Protein AF-A0ABD2QP48-F1 (afdb_monomer)

Radius of gyration: 45.69 Å; Cα contacts (8 Å, |Δi|>4): 332; chains: 1; bounding box: 92×118×140 Å

Secondary structure (DSSP, 8-state):
------------SSS-S-----------------S--EEEETTTSEEEEEEE-SSEEEEEEEEE----TTEEEEEEEE---TTB-GGG-EEEEE-------------------------SEEEEEEEEEEE--HHHHHHHHHHHHHHHHHHHHHHHHHHHHHHHHHHHHHHHHHHHHHHHHHHHHTT-S-----PPPP---------------------------------------TTHHHHGGGSHHHHHHHHHHHHHHHHHHHHHHHHHHHHHHHHHHHHHHHHHHHHHHHHHHHHHHTT-EEEEEEEEEESSS--PEEEEEEEEES--------EEE-TTS-EEE-

Solvent-accessible surface area (backbone atoms only — not comparable to full-atom values): 22150 Å² total; per-residue (Å²): 139,82,90,84,90,84,90,80,90,88,86,81,86,90,74,92,79,76,98,74,79,79,74,78,78,69,76,77,74,75,68,81,68,88,62,72,85,42,68,45,44,54,82,76,34,47,76,75,48,73,52,78,55,91,52,33,30,42,40,30,30,37,43,79,46,80,64,53,57,76,36,70,40,67,33,37,38,31,67,52,64,74,46,48,45,85,86,45,64,43,78,49,72,46,56,75,80,75,76,73,72,82,76,74,96,74,87,82,83,82,86,83,74,86,76,75,81,70,68,49,48,46,78,79,48,78,48,78,44,80,47,65,67,64,81,58,48,57,62,48,51,50,52,51,49,52,49,53,50,48,44,56,49,45,53,52,50,42,53,52,35,54,51,50,47,53,50,45,49,52,54,49,54,53,50,52,54,51,54,50,49,59,58,49,72,76,71,60,88,86,81,84,92,80,84,91,83,84,84,89,88,86,87,81,88,82,83,90,86,87,84,85,89,83,87,83,88,82,89,77,90,80,87,88,85,84,88,88,88,84,83,85,83,94,71,91,66,83,68,60,67,65,60,53,60,70,33,70,69,44,46,49,52,50,54,52,46,52,52,51,48,52,54,50,51,50,52,45,51,51,52,44,50,51,44,46,55,52,38,55,50,42,53,49,52,43,51,53,49,50,50,52,50,52,52,54,55,56,55,51,53,73,60,48,48,30,34,41,39,35,34,36,34,26,68,43,91,58,64,35,35,40,36,43,33,34,35,30,41,84,48,82,84,78,88,81,70,48,75,46,78,45,97,87,74,48,75,46,80,84

pLDDT: mean 71.18, std 25.21, range [24.66, 97.44]

Organism: NCBI:txid1844966

Structure (mmCIF, N/CA/C/O backbone):
data_AF-A0ABD2QP48-F1
#
_entry.id   AF-A0ABD2QP48-F1
#
loop_
_atom_site.group_PDB
_atom_site.id
_atom_site.type_symbol
_atom_site.label_atom_id
_atom_site.label_alt_id
_atom_site.label_comp_id
_atom_site.label_asym_id
_atom_site.label_entity_id
_atom_site.label_seq_id
_atom_site.pdbx_PDB_ins_code
_atom_site.Cartn_x
_atom_site.Cartn_y
_atom_site.Cartn_z
_atom_site.occupancy
_atom_site.B_iso_or_equiv
_atom_site.auth_seq_id
_atom_site.auth_comp_id
_atom_site.auth_asym_id
_atom_site.auth_atom_id
_atom_site.pdbx_PDB_model_num
ATOM 1 N N . MET A 1 1 ? 25.852 69.256 4.347 1.00 41.19 1 MET A N 1
ATOM 2 C CA . MET A 1 1 ? 24.527 69.723 3.892 1.00 41.19 1 MET A CA 1
ATOM 3 C C . MET A 1 1 ? 23.465 68.753 4.393 1.00 41.19 1 MET A C 1
ATOM 5 O O . MET A 1 1 ? 23.673 67.559 4.219 1.00 41.19 1 MET A O 1
ATOM 9 N N . PRO A 1 2 ? 22.419 69.231 5.087 1.00 42.75 2 PRO A N 1
ATOM 10 C CA . PRO A 1 2 ? 21.365 68.401 5.676 1.00 42.75 2 PRO A CA 1
ATOM 11 C C . PRO A 1 2 ? 20.111 68.291 4.779 1.00 42.75 2 PRO A C 1
ATOM 13 O O . PRO A 1 2 ? 20.027 68.976 3.760 1.00 42.75 2 PRO A O 1
ATOM 16 N N . THR A 1 3 ? 19.119 67.512 5.261 1.00 34.91 3 THR A N 1
ATOM 17 C CA . THR A 1 3 ? 17.679 67.419 4.866 1.00 34.91 3 THR A CA 1
ATOM 18 C C . THR A 1 3 ? 17.365 66.706 3.527 1.00 34.91 3 THR A C 1
ATOM 20 O O . THR A 1 3 ? 18.091 66.904 2.570 1.00 34.91 3 THR A O 1
ATOM 23 N N . VAL A 1 4 ? 16.351 65.837 3.323 1.00 38.94 4 VAL A N 1
ATOM 24 C CA . VAL A 1 4 ? 15.063 65.487 3.977 1.00 38.94 4 VAL A CA 1
ATOM 25 C C . VAL A 1 4 ? 14.640 64.037 3.594 1.00 38.94 4 VAL A C 1
ATOM 27 O O . VAL A 1 4 ? 15.121 63.472 2.620 1.00 38.94 4 VAL A O 1
ATOM 30 N N . LYS A 1 5 ? 13.727 63.478 4.404 1.00 40.34 5 LYS A N 1
ATOM 31 C CA . LYS A 1 5 ? 13.034 62.170 4.405 1.00 40.34 5 LYS A CA 1
ATOM 32 C C . LYS A 1 5 ? 12.055 61.900 3.235 1.00 40.34 5 LYS A C 1
ATOM 34 O O . LYS A 1 5 ? 11.413 62.822 2.752 1.00 40.34 5 LYS A O 1
ATOM 39 N N . SER A 1 6 ? 11.811 60.612 2.958 1.00 37.34 6 SER A N 1
ATOM 40 C CA . SER A 1 6 ? 10.553 59.980 2.472 1.00 37.34 6 SER A CA 1
ATOM 41 C C . SER A 1 6 ? 10.774 58.455 2.615 1.00 37.34 6 SER A C 1
ATOM 43 O O . SER A 1 6 ? 11.817 57.990 2.173 1.00 37.34 6 SER A O 1
ATOM 45 N N . THR A 1 7 ? 10.073 57.599 3.378 1.00 36.72 7 THR A N 1
ATOM 46 C CA . THR A 1 7 ? 8.648 57.283 3.650 1.00 36.72 7 THR A CA 1
ATOM 47 C C . THR A 1 7 ? 7.819 56.892 2.425 1.00 36.72 7 THR A C 1
ATOM 49 O O . THR A 1 7 ? 7.265 57.761 1.760 1.00 36.72 7 THR A O 1
ATOM 52 N N . GLY A 1 8 ? 7.701 55.575 2.217 1.00 32.00 8 GLY A N 1
ATOM 53 C CA . GLY A 1 8 ? 6.620 54.848 1.535 1.00 32.00 8 GLY A CA 1
ATOM 54 C C . GLY A 1 8 ? 6.667 53.406 2.067 1.00 32.00 8 GLY A C 1
ATOM 55 O O . GLY A 1 8 ? 7.705 52.762 1.980 1.00 32.00 8 GLY A O 1
ATOM 56 N N . GLU A 1 9 ? 5.781 53.012 2.982 1.00 34.38 9 GLU A N 1
ATOM 57 C CA . GLU A 1 9 ? 4.465 52.406 2.716 1.00 34.38 9 GLU A CA 1
ATOM 58 C C . GLU A 1 9 ? 4.533 51.114 1.885 1.00 34.38 9 GLU A C 1
ATOM 60 O O . GLU A 1 9 ? 4.302 51.109 0.685 1.00 34.38 9 GLU A O 1
ATOM 65 N N . GLU A 1 10 ? 4.759 49.989 2.570 1.00 36.53 10 GLU A N 1
ATOM 66 C CA . GLU A 1 10 ? 4.214 48.686 2.173 1.00 36.53 10 GLU A CA 1
ATOM 67 C C . GLU A 1 10 ? 3.547 48.054 3.407 1.00 36.53 10 GLU A C 1
ATOM 69 O O . GLU A 1 10 ? 4.135 47.330 4.212 1.00 36.53 10 GLU A O 1
ATOM 74 N N . HIS A 1 11 ? 2.283 48.423 3.606 1.00 36.88 11 HIS A N 1
ATOM 75 C CA . HIS A 1 11 ? 1.322 47.744 4.468 1.00 36.88 11 HIS A CA 1
ATOM 76 C C . HIS A 1 11 ? 0.135 47.352 3.597 1.00 36.88 11 HIS A C 1
ATOM 78 O O . HIS A 1 11 ? -0.874 48.043 3.562 1.00 36.88 11 HIS A O 1
ATOM 84 N N . SER A 1 12 ? 0.246 46.243 2.874 1.00 43.00 12 SER A N 1
ATOM 85 C CA . SER A 1 12 ? -0.933 45.542 2.373 1.00 43.00 12 SER A CA 1
ATOM 86 C C . SER A 1 12 ? -0.545 44.140 1.920 1.00 43.00 12 SER A C 1
ATOM 88 O O . SER A 1 12 ? 0.496 43.963 1.299 1.00 43.00 12 SER A O 1
ATOM 90 N N . SER A 1 13 ? -1.408 43.160 2.199 1.00 37.47 13 SER A N 1
ATOM 91 C CA . SER A 1 13 ? -1.395 41.781 1.660 1.00 37.47 13 SER A CA 1
ATOM 92 C C . SER A 1 13 ? -0.882 40.626 2.540 1.00 37.47 13 SER A C 1
ATOM 94 O O . SER A 1 13 ? -0.676 39.533 2.026 1.00 37.47 13 SER A O 1
ATOM 96 N N . LYS A 1 14 ? -0.768 40.775 3.871 1.00 38.28 14 LYS A N 1
ATOM 97 C CA . LYS A 1 14 ? -0.576 39.615 4.790 1.00 38.28 14 LYS A CA 1
ATOM 98 C C . LYS A 1 14 ? -1.631 39.453 5.892 1.00 38.28 14 LYS A C 1
ATOM 100 O O . LYS A 1 14 ? -1.401 38.796 6.901 1.00 38.28 14 LYS A O 1
ATOM 105 N N . LYS A 1 15 ? -2.820 40.014 5.694 1.00 40.84 15 LYS A N 1
ATOM 106 C CA . LYS A 1 15 ? -4.019 39.690 6.481 1.00 40.84 15 LYS A CA 1
ATOM 107 C C . LYS A 1 15 ? -5.113 39.351 5.481 1.00 40.84 15 LYS A C 1
ATOM 109 O O . LYS A 1 15 ? -5.191 40.025 4.466 1.00 40.84 15 LYS A O 1
ATOM 114 N N . ILE A 1 16 ? -5.941 38.355 5.792 1.00 40.56 16 ILE A N 1
ATOM 115 C CA . ILE A 1 16 ? -6.919 37.690 4.907 1.00 40.56 16 ILE A CA 1
ATOM 116 C C . ILE A 1 16 ? -6.336 36.440 4.224 1.00 40.56 16 ILE A C 1
ATOM 118 O O . ILE A 1 16 ? -6.238 36.359 3.013 1.00 40.56 16 ILE A O 1
ATOM 122 N N . PHE A 1 17 ? -5.954 35.448 5.031 1.00 34.78 17 PHE A N 1
ATOM 123 C CA . PHE A 1 17 ? -6.366 34.055 4.825 1.00 34.78 17 PHE A CA 1
ATOM 124 C C . PHE A 1 17 ? -6.349 33.349 6.190 1.00 34.78 17 PHE A C 1
ATOM 126 O O . PHE A 1 17 ? -5.294 33.040 6.731 1.00 34.78 17 PHE A O 1
ATOM 133 N N . ALA A 1 18 ? -7.561 33.184 6.732 1.00 37.06 18 ALA A N 1
ATOM 134 C CA . ALA A 1 18 ? -8.018 32.090 7.594 1.00 37.06 18 ALA A CA 1
ATOM 135 C C . ALA A 1 18 ? -7.179 31.796 8.859 1.00 37.06 18 ALA A C 1
ATOM 137 O O . ALA A 1 18 ? -6.215 31.049 8.819 1.00 37.06 18 ALA A O 1
ATOM 138 N N . SER A 1 19 ? -7.487 32.278 10.068 1.00 35.03 19 SER A N 1
ATOM 139 C CA . SER A 1 19 ? -8.793 32.367 10.753 1.00 35.03 19 SER A CA 1
ATOM 140 C C . SER A 1 19 ? -9.629 31.072 10.783 1.00 35.03 19 SER A C 1
ATOM 142 O O . SER A 1 19 ? -10.849 31.135 10.915 1.00 35.03 19 SER A O 1
ATOM 144 N N . LEU A 1 20 ? -8.984 29.903 10.699 1.00 34.56 20 LEU A N 1
ATOM 145 C CA . LEU A 1 20 ? -9.622 28.582 10.861 1.00 34.56 20 LEU A CA 1
ATOM 146 C C . LEU A 1 20 ? -8.811 27.637 11.765 1.00 34.56 20 LEU A C 1
ATOM 148 O O . LEU A 1 20 ? -8.835 26.425 11.612 1.00 34.56 20 LEU A O 1
ATOM 152 N N . ALA A 1 21 ? -8.118 28.207 12.751 1.00 33.78 21 ALA A N 1
ATOM 153 C CA . ALA A 1 21 ? -7.565 27.477 13.889 1.00 33.78 21 ALA A CA 1
ATOM 154 C C . ALA A 1 21 ? -8.276 27.924 15.175 1.00 33.78 21 ALA A C 1
ATOM 156 O O . ALA A 1 21 ? -7.652 28.329 16.150 1.00 33.78 21 ALA A O 1
ATOM 157 N N . LYS A 1 22 ? -9.615 27.887 15.171 1.00 34.00 22 LYS A N 1
ATOM 158 C CA . LYS A 1 22 ? -10.348 27.696 16.424 1.00 34.00 22 LYS A CA 1
ATOM 159 C C . LYS A 1 22 ? -10.278 26.206 16.713 1.00 34.00 22 LYS A C 1
ATOM 161 O O . LYS A 1 22 ? -11.143 25.435 16.322 1.00 34.00 22 LYS A O 1
ATOM 166 N N . GLN A 1 23 ? -9.164 25.824 17.320 1.00 33.78 23 GLN A N 1
ATOM 167 C CA . GLN A 1 23 ? -9.082 24.633 18.136 1.00 33.78 23 GLN A CA 1
ATOM 168 C C . GLN A 1 23 ? -10.163 24.823 19.201 1.00 33.78 23 GLN A C 1
ATOM 170 O O . GLN A 1 23 ? -9.998 25.632 20.115 1.00 33.78 23 GLN A O 1
ATOM 175 N N . GLU A 1 24 ? -11.322 24.197 19.000 1.00 28.30 24 GLU A N 1
ATOM 176 C CA . GLU A 1 24 ? -12.298 24.043 20.066 1.00 28.30 24 GLU A CA 1
ATOM 177 C C . GLU A 1 24 ? -11.584 23.269 21.170 1.00 28.30 24 GLU A C 1
ATOM 179 O O . GLU A 1 24 ? -11.389 22.056 21.110 1.00 28.30 24 GLU A O 1
ATOM 184 N N . LEU A 1 25 ? -11.093 24.036 22.142 1.00 33.16 25 LEU A N 1
ATOM 185 C CA . LEU A 1 25 ? -10.859 23.609 23.503 1.00 33.16 25 LEU A CA 1
ATOM 186 C C . LEU A 1 25 ? -12.194 23.063 24.006 1.00 33.16 25 LEU A C 1
ATOM 188 O O . LEU A 1 25 ? -12.967 23.770 24.645 1.00 33.16 25 LEU A O 1
ATOM 192 N N . PHE A 1 26 ? -12.480 21.804 23.682 1.00 32.91 26 PHE A N 1
ATOM 193 C CA . PHE A 1 26 ? -13.337 21.016 24.538 1.00 32.91 26 PHE A CA 1
ATOM 194 C C . PHE A 1 26 ? -12.622 20.966 25.877 1.00 32.91 26 PHE A C 1
ATOM 196 O O . PHE A 1 26 ? -11.532 20.396 25.997 1.00 32.91 26 PHE A O 1
ATOM 203 N N . GLU A 1 27 ? -13.221 21.659 26.845 1.00 31.77 27 GLU A N 1
ATOM 204 C CA . GLU A 1 27 ? -12.994 21.450 28.261 1.00 31.77 27 GLU A CA 1
ATOM 205 C C . GLU A 1 27 ? -12.743 19.967 28.470 1.00 31.77 27 GLU A C 1
ATOM 207 O O . GLU A 1 27 ? -13.608 19.114 28.262 1.00 31.77 27 GLU A O 1
ATOM 212 N N . SER A 1 28 ? -11.503 19.663 28.829 1.00 34.75 28 SER A N 1
ATOM 213 C CA . SER A 1 28 ? -11.170 18.382 29.399 1.00 34.75 28 SER A CA 1
ATOM 214 C C . SER A 1 28 ? -11.930 18.354 30.715 1.00 34.75 28 SER A C 1
ATOM 216 O O . SER A 1 28 ? -11.416 18.823 31.728 1.00 34.75 28 SER A O 1
ATOM 218 N N . GLN A 1 29 ? -13.180 17.881 30.698 1.00 34.34 29 GLN A N 1
ATOM 219 C CA . GLN A 1 29 ? -13.799 17.355 31.899 1.00 34.34 29 GLN A CA 1
ATOM 220 C C . GLN A 1 29 ? -12.846 16.260 32.349 1.00 34.34 29 GLN A C 1
ATOM 222 O O . GLN A 1 29 ? -12.832 15.148 31.820 1.00 34.34 29 GLN A O 1
ATOM 227 N N . THR A 1 30 ? -11.973 16.620 33.283 1.00 34.41 30 THR A N 1
ATOM 228 C CA . THR A 1 30 ? -11.236 15.692 34.114 1.00 34.41 30 THR A CA 1
ATOM 229 C C . THR A 1 30 ? -12.296 14.997 34.950 1.00 34.41 30 THR A C 1
ATOM 231 O O . THR A 1 30 ? -12.555 15.370 36.091 1.00 34.41 30 THR A O 1
ATOM 234 N N . LEU A 1 31 ? -12.992 14.044 34.326 1.00 43.16 31 LEU A N 1
ATOM 235 C CA . LEU A 1 31 ? -13.714 13.013 35.037 1.00 43.16 31 LEU A CA 1
ATOM 236 C C . LEU A 1 31 ? -12.688 12.438 36.005 1.00 43.16 31 LEU A C 1
ATOM 238 O O . LEU A 1 31 ? -11.603 12.016 35.603 1.00 43.16 31 LEU A O 1
ATOM 242 N N . ASP A 1 32 ? -12.995 12.547 37.286 1.00 38.66 32 ASP A N 1
ATOM 243 C CA . ASP A 1 32 ? -12.177 12.037 38.368 1.00 38.66 32 ASP A CA 1
ATOM 244 C C . ASP A 1 32 ? -12.228 10.501 38.291 1.00 38.66 32 ASP A C 1
ATOM 246 O O . ASP A 1 32 ? -13.069 9.849 38.911 1.00 38.66 32 ASP A O 1
ATOM 250 N N . ILE A 1 33 ? -11.405 9.908 37.412 1.00 52.69 33 ILE A N 1
ATOM 251 C CA . ILE A 1 33 ? -11.342 8.459 37.160 1.00 52.69 33 ILE A CA 1
ATOM 252 C C . ILE A 1 33 ? -10.572 7.818 38.325 1.00 52.69 33 ILE A C 1
ATOM 254 O O . ILE A 1 33 ? -9.461 7.318 38.186 1.00 52.69 33 ILE A O 1
ATOM 258 N N . ASN A 1 34 ? -11.170 7.844 39.514 1.00 41.94 34 ASN A N 1
ATOM 259 C CA . ASN A 1 34 ? -10.668 7.210 40.735 1.00 41.94 34 ASN A CA 1
ATOM 260 C C . ASN A 1 34 ? -11.010 5.699 40.772 1.00 41.94 34 ASN A C 1
ATOM 262 O O . ASN A 1 34 ? -11.507 5.177 41.775 1.00 41.94 34 ASN A O 1
ATOM 266 N N . GLY A 1 35 ? -10.787 4.989 39.659 1.00 50.75 35 GLY A N 1
ATOM 267 C CA . GLY A 1 35 ? -11.077 3.559 39.485 1.00 50.75 35 GLY A CA 1
ATOM 268 C C . GLY A 1 35 ? -9.938 2.794 38.787 1.00 50.75 35 GLY A C 1
ATOM 269 O O . GLY A 1 35 ? -9.069 3.420 38.182 1.00 50.75 35 GLY A O 1
ATOM 270 N N . PRO A 1 36 ? -9.904 1.448 38.877 1.00 53.84 36 PRO A N 1
ATOM 271 C CA . PRO A 1 36 ? -8.873 0.625 38.237 1.00 53.84 36 PRO A CA 1
ATOM 272 C C . PRO A 1 36 ? -8.832 0.858 36.718 1.00 53.84 36 PRO A C 1
ATOM 274 O O . PRO A 1 36 ? -9.869 1.047 36.081 1.00 53.84 36 PRO A O 1
ATOM 277 N N . SER A 1 37 ? -7.634 0.844 36.124 1.00 62.28 37 SER A N 1
ATOM 278 C CA . SER A 1 37 ? -7.457 1.077 34.687 1.00 62.28 37 SER A CA 1
ATOM 279 C C . SER A 1 37 ? -8.057 -0.072 33.872 1.00 62.28 37 SER A C 1
ATOM 281 O O . SER A 1 37 ? -7.425 -1.112 33.694 1.00 62.28 37 SER A O 1
ATOM 283 N N . ASN A 1 38 ? -9.268 0.132 33.351 1.00 82.81 38 ASN A N 1
ATOM 284 C CA . ASN A 1 38 ? -9.978 -0.787 32.458 1.00 82.81 38 ASN A CA 1
ATOM 285 C C . ASN A 1 38 ? -9.422 -0.699 31.022 1.00 82.81 38 ASN A C 1
ATOM 287 O O . ASN A 1 38 ? -10.125 -0.303 30.091 1.00 82.81 38 ASN A O 1
ATOM 291 N N . ILE A 1 39 ? -8.136 -1.021 30.848 1.00 88.25 39 ILE A N 1
ATOM 292 C CA . ILE A 1 39 ? -7.465 -1.052 29.542 1.00 88.25 39 ILE A CA 1
ATOM 293 C C . ILE A 1 39 ? -7.395 -2.499 29.052 1.00 88.25 39 ILE A C 1
ATOM 295 O O . ILE A 1 39 ? -6.824 -3.356 29.721 1.00 88.25 39 ILE A O 1
ATOM 299 N N . PHE A 1 40 ? -7.932 -2.748 27.863 1.00 90.06 40 PHE A N 1
ATOM 300 C CA . PHE A 1 40 ? -7.969 -4.058 27.219 1.00 90.06 40 PHE A CA 1
ATOM 301 C C . PHE A 1 40 ? -7.359 -3.985 25.821 1.00 90.06 40 PHE A C 1
ATOM 303 O O . PHE A 1 40 ? -7.403 -2.943 25.165 1.00 90.06 40 PHE A O 1
ATOM 310 N N . TYR A 1 41 ? -6.835 -5.101 25.325 1.00 88.81 41 TYR A N 1
ATOM 311 C CA . TYR A 1 41 ? -6.457 -5.244 23.922 1.00 88.81 41 TYR A CA 1
ATOM 312 C C . TYR A 1 41 ? -7.512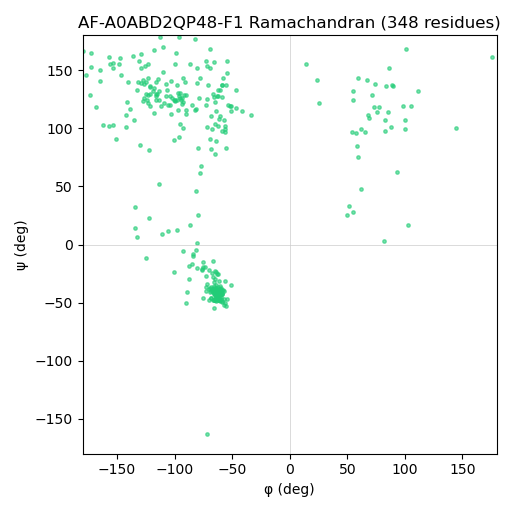 -6.072 23.199 1.00 88.81 41 TYR A C 1
ATOM 314 O O . TYR A 1 41 ? -8.009 -7.056 23.740 1.00 88.81 41 TYR A O 1
A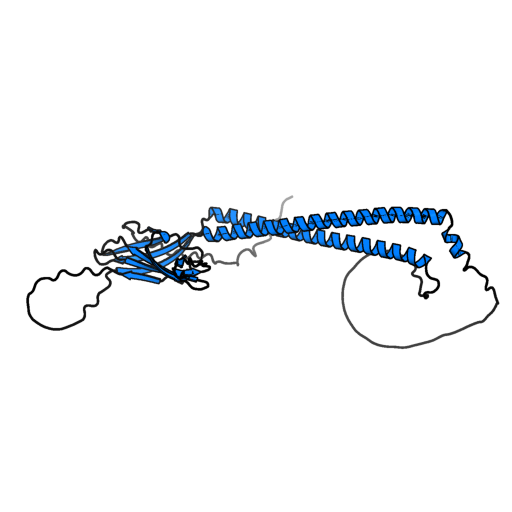TOM 322 N N . SER A 1 42 ? -7.848 -5.701 21.963 1.00 89.81 42 SER A N 1
ATOM 323 C CA . SER A 1 42 ? -8.902 -6.382 21.199 1.00 89.81 42 SER A CA 1
ATOM 324 C C . SER A 1 42 ? -8.648 -7.893 21.049 1.00 89.81 42 SER A C 1
ATOM 326 O O . SER A 1 42 ? -9.597 -8.675 21.036 1.00 89.81 42 SER A O 1
ATOM 328 N N . ASN A 1 43 ? -7.375 -8.302 21.003 1.00 84.62 43 ASN A N 1
ATOM 329 C CA . ASN A 1 43 ? -6.947 -9.700 20.929 1.00 84.62 43 ASN A CA 1
ATOM 330 C C . ASN A 1 43 ? -7.147 -10.472 22.239 1.00 84.62 43 ASN A C 1
ATOM 332 O O . ASN A 1 43 ? -7.365 -11.679 22.185 1.00 84.62 43 ASN A O 1
ATOM 336 N N . ASP A 1 44 ? -7.128 -9.779 23.378 1.00 86.44 44 ASP A N 1
ATOM 337 C CA . ASP A 1 44 ? -7.317 -10.371 24.706 1.00 86.44 44 ASP A CA 1
ATOM 338 C C . ASP A 1 44 ? -8.808 -10.496 25.058 1.00 86.44 44 ASP A C 1
ATOM 340 O O . ASP A 1 44 ? -9.192 -11.239 25.962 1.00 86.44 44 ASP A O 1
ATOM 344 N N . CYS A 1 45 ? -9.675 -9.784 24.332 1.00 92.00 45 CYS A N 1
ATOM 345 C CA . CYS A 1 45 ? -11.120 -9.905 24.472 1.00 92.00 45 CYS A CA 1
ATOM 346 C C . CYS A 1 45 ? -11.608 -11.246 23.904 1.00 92.00 45 CYS A C 1
ATOM 348 O O . CYS A 1 45 ? -11.228 -11.651 22.799 1.00 92.00 45 CYS A O 1
ATOM 350 N N . THR A 1 46 ? -12.525 -11.897 24.623 1.00 95.44 46 THR A N 1
ATOM 351 C CA . THR A 1 46 ? -13.070 -13.208 24.248 1.00 95.44 46 THR A CA 1
ATOM 352 C C . THR A 1 46 ? -13.850 -13.085 22.944 1.00 95.44 46 THR A C 1
ATOM 354 O O . THR A 1 46 ? -14.778 -12.285 22.852 1.00 95.44 46 THR A O 1
ATOM 357 N N . LEU A 1 47 ? -13.479 -13.856 21.921 1.00 95.75 47 LEU A N 1
ATOM 358 C CA . LEU A 1 47 ? -14.216 -13.894 20.659 1.00 95.75 47 LEU A CA 1
ATOM 359 C C . LEU A 1 47 ? -15.535 -14.651 20.860 1.00 95.75 47 LEU A C 1
ATOM 361 O O . LEU A 1 47 ? -15.516 -15.828 21.207 1.00 95.75 47 LEU A O 1
ATOM 365 N N . ILE A 1 48 ? -16.663 -13.983 20.622 1.00 96.12 48 ILE A N 1
ATOM 366 C CA . ILE A 1 48 ? -17.997 -14.595 20.695 1.00 96.12 48 ILE A CA 1
ATOM 367 C C . ILE A 1 48 ? -18.380 -15.166 19.333 1.00 96.12 48 ILE A C 1
ATOM 369 O O . ILE A 1 48 ? -18.798 -16.315 19.223 1.00 96.12 48 ILE A O 1
ATOM 373 N N . SER A 1 49 ? -18.254 -14.352 18.286 1.00 96.12 49 SER A N 1
ATOM 374 C CA . SER A 1 49 ? -18.608 -14.751 16.928 1.00 96.12 49 SER A CA 1
ATOM 375 C C . SER A 1 49 ? -17.815 -13.966 15.889 1.00 96.12 49 SER A C 1
ATOM 377 O O . SER A 1 49 ? -17.333 -12.857 16.133 1.00 96.12 49 SER A O 1
ATOM 379 N N . CYS A 1 50 ? -17.678 -14.560 14.706 1.00 94.94 50 CYS A N 1
ATOM 380 C CA . CYS A 1 50 ? -17.121 -13.916 13.528 1.00 94.94 50 CYS A CA 1
ATOM 381 C C . CYS A 1 50 ? -17.960 -14.325 12.315 1.00 94.94 50 CYS A C 1
ATOM 383 O O . CYS A 1 50 ? -18.027 -15.505 11.975 1.00 94.94 50 CYS A O 1
ATOM 385 N N . HIS A 1 51 ? -18.616 -13.359 11.677 1.00 94.19 51 HIS A N 1
ATOM 386 C CA . HIS A 1 51 ? -19.377 -13.573 10.450 1.00 94.19 51 HIS A CA 1
ATOM 387 C C . HIS A 1 51 ? -18.569 -13.051 9.272 1.00 94.19 51 HIS A C 1
ATOM 389 O O . HIS A 1 51 ? -18.354 -11.846 9.148 1.00 94.19 51 HIS A O 1
ATOM 395 N N . VAL A 1 52 ? -18.111 -13.959 8.418 1.00 92.00 52 VAL A N 1
ATOM 396 C CA . VAL A 1 52 ? -17.232 -13.630 7.296 1.00 92.00 52 VAL A CA 1
ATOM 397 C C . VAL A 1 52 ? -18.052 -13.467 6.018 1.00 92.00 52 VAL A C 1
ATOM 399 O O . VAL A 1 52 ? -18.868 -14.317 5.671 1.00 92.00 52 VAL A O 1
ATOM 402 N N . PHE A 1 53 ? -17.816 -12.365 5.316 1.00 91.00 53 PHE A N 1
ATOM 403 C CA . PHE A 1 53 ? -18.331 -12.060 3.987 1.00 91.00 53 PHE A CA 1
ATOM 404 C C . PHE A 1 53 ? -17.172 -12.052 2.985 1.00 91.00 53 PHE A C 1
ATOM 406 O O . PHE A 1 53 ? -16.011 -12.258 3.336 1.00 91.00 53 PHE A O 1
ATOM 413 N N . ARG A 1 54 ? -17.482 -11.815 1.708 1.00 88.12 54 ARG A N 1
ATOM 414 C CA . ARG A 1 54 ? -16.479 -11.806 0.635 1.00 88.12 54 ARG A CA 1
ATOM 415 C C . ARG A 1 54 ? -15.388 -10.745 0.837 1.00 88.12 54 ARG A C 1
ATOM 417 O O . ARG A 1 54 ? -14.251 -10.979 0.455 1.00 88.12 54 ARG A O 1
ATOM 424 N N . ASP A 1 55 ? -15.749 -9.595 1.386 1.00 89.88 55 ASP A N 1
ATOM 425 C CA . ASP A 1 55 ? -14.927 -8.382 1.463 1.00 89.88 55 ASP A CA 1
ATOM 426 C C . ASP A 1 55 ? -14.748 -7.848 2.895 1.00 89.88 55 ASP A C 1
ATOM 428 O O . ASP A 1 55 ? -13.906 -6.981 3.144 1.00 89.88 55 ASP A O 1
ATOM 432 N N . ARG A 1 56 ? -15.523 -8.368 3.852 1.00 93.56 56 ARG A N 1
ATOM 433 C CA . ARG A 1 56 ? -15.536 -7.916 5.247 1.00 93.56 56 ARG A CA 1
ATOM 434 C C . ARG A 1 56 ? -15.836 -9.048 6.221 1.00 93.56 56 ARG A C 1
ATOM 436 O O . ARG A 1 56 ? -16.434 -10.048 5.845 1.00 93.56 56 ARG A O 1
ATOM 443 N N . ALA A 1 57 ? -15.486 -8.871 7.486 1.00 95.81 57 ALA A N 1
ATOM 444 C CA . ALA A 1 57 ? -15.921 -9.729 8.582 1.00 95.81 57 ALA A CA 1
ATOM 445 C C . ALA A 1 57 ? -16.553 -8.889 9.691 1.00 95.81 57 ALA A C 1
ATOM 447 O O . ALA A 1 57 ? -16.036 -7.830 10.037 1.00 95.81 57 ALA A O 1
ATOM 448 N N . ILE A 1 58 ? -17.654 -9.367 10.265 1.00 96.75 58 ILE A N 1
ATOM 449 C CA . ILE A 1 58 ? -18.257 -8.796 11.470 1.00 96.75 58 ILE A CA 1
ATOM 450 C C . ILE A 1 58 ? -17.765 -9.614 12.656 1.00 96.75 58 ILE A C 1
ATOM 452 O O . ILE A 1 58 ? -18.057 -10.804 12.756 1.00 96.75 58 ILE A O 1
ATOM 456 N N . VAL A 1 59 ? -17.015 -8.975 13.543 1.00 96.88 59 VAL A N 1
ATOM 457 C CA . VAL A 1 59 ? -16.385 -9.593 14.708 1.00 96.88 59 VAL A CA 1
ATOM 458 C C . VAL A 1 59 ? -17.123 -9.133 15.957 1.00 96.88 59 VAL A C 1
ATOM 460 O O . VAL A 1 59 ? -17.283 -7.931 16.165 1.00 96.88 59 VAL A O 1
ATOM 463 N N . SER A 1 60 ? -17.555 -10.075 16.794 1.00 97.31 60 SER A N 1
ATOM 464 C CA . SER A 1 60 ? -18.158 -9.799 18.098 1.00 97.31 60 SER A CA 1
ATOM 465 C C . SER A 1 60 ? -17.282 -10.365 19.208 1.00 97.31 60 SER A C 1
ATOM 467 O O . SER A 1 60 ? -16.909 -11.540 19.180 1.00 97.31 60 SER A O 1
ATOM 469 N N . ARG A 1 61 ? -16.933 -9.528 20.184 1.00 96.81 61 ARG A N 1
ATOM 470 C CA . ARG A 1 61 ? -16.093 -9.891 21.330 1.00 96.81 61 ARG A CA 1
ATOM 471 C C . ARG A 1 61 ? -16.744 -9.465 22.636 1.00 96.81 61 ARG A C 1
ATOM 473 O O . ARG A 1 61 ? -17.462 -8.468 22.655 1.00 96.81 61 ARG A O 1
ATOM 480 N N . SER A 1 62 ? -16.461 -10.178 23.721 1.00 95.31 62 SER A N 1
ATOM 481 C CA . SER A 1 62 ? -16.829 -9.759 25.071 1.00 95.31 62 SER A CA 1
ATOM 482 C C . SER A 1 62 ? -15.644 -9.652 26.015 1.00 95.31 62 SER A C 1
ATOM 484 O O . SER A 1 62 ? -14.589 -10.264 25.825 1.00 95.31 62 SER A O 1
ATOM 486 N N . LEU A 1 63 ? -15.826 -8.824 27.038 1.00 93.81 63 LEU A N 1
ATOM 487 C CA . LEU A 1 63 ? -14.877 -8.624 28.120 1.00 93.81 63 LEU A CA 1
ATOM 488 C C . LEU A 1 63 ? -15.622 -8.337 29.425 1.00 93.81 63 LEU A C 1
ATOM 490 O O . LEU A 1 63 ? -16.681 -7.708 29.434 1.00 93.81 63 LEU A O 1
ATOM 494 N N . LYS A 1 64 ? -15.064 -8.812 30.537 1.00 91.25 64 LYS A N 1
ATOM 495 C CA . LYS A 1 64 ? -15.617 -8.592 31.877 1.00 91.25 64 LYS A CA 1
ATOM 496 C C . LYS A 1 64 ? -15.035 -7.315 32.460 1.00 91.25 64 LYS A C 1
ATOM 498 O O . LYS A 1 64 ? -13.817 -7.148 32.484 1.00 91.25 64 LYS A O 1
ATOM 503 N N . LEU A 1 65 ? -15.904 -6.432 32.932 1.00 89.25 65 LEU A N 1
ATOM 504 C CA . LE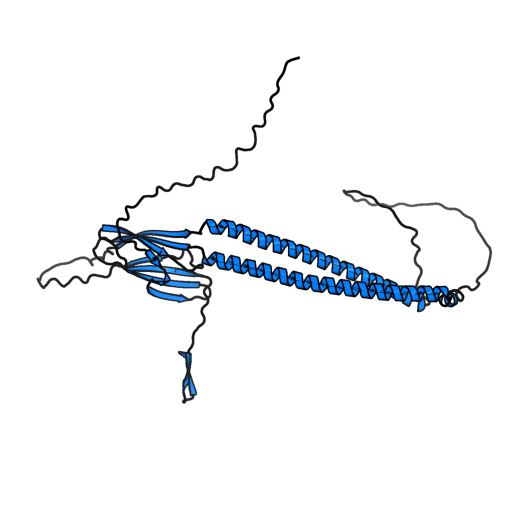U A 1 65 ? -15.512 -5.139 33.468 1.00 89.25 65 LEU A CA 1
ATOM 505 C C . LEU A 1 65 ? -15.258 -5.207 34.973 1.00 89.25 65 LEU A C 1
ATOM 507 O O . LEU A 1 65 ? -16.013 -5.827 35.725 1.00 89.25 65 LEU A O 1
ATOM 511 N N . GLN A 1 66 ? -14.216 -4.503 35.414 1.00 85.31 66 GLN A N 1
ATOM 512 C CA . GLN A 1 66 ? -13.984 -4.217 36.824 1.00 85.31 66 GLN A CA 1
ATOM 513 C C . GLN A 1 66 ? -14.455 -2.790 37.105 1.00 85.31 66 GLN A C 1
ATOM 515 O O . GLN A 1 66 ? -13.713 -1.819 36.953 1.00 85.31 66 GLN A O 1
ATOM 520 N N . CYS A 1 67 ? -15.724 -2.663 37.481 1.00 82.75 67 CYS A N 1
ATOM 521 C CA . CYS A 1 67 ? -16.341 -1.382 37.806 1.00 82.75 67 CYS A CA 1
ATOM 522 C C . CYS A 1 67 ? -16.625 -1.283 39.304 1.00 82.75 67 CYS A C 1
ATOM 524 O O . CYS A 1 67 ? -16.896 -2.280 39.973 1.00 82.75 67 CYS A O 1
ATOM 526 N N . GLN A 1 68 ? -16.564 -0.061 39.828 1.00 83.06 68 GLN A N 1
ATOM 527 C CA . GLN A 1 68 ? -17.012 0.245 41.183 1.00 83.06 68 GLN A CA 1
ATOM 528 C C . GLN A 1 68 ? -18.470 0.707 41.145 1.00 83.06 68 GLN A C 1
ATOM 530 O O . GLN A 1 68 ? -18.878 1.406 40.218 1.00 83.06 68 GLN A O 1
ATOM 535 N N . GLN A 1 69 ? -19.237 0.327 42.165 1.00 85.44 69 GLN A N 1
ATOM 536 C CA . GLN A 1 69 ? -20.640 0.707 42.292 1.00 85.44 69 GLN A CA 1
ATOM 537 C C . GLN A 1 69 ? -20.803 2.235 42.335 1.00 85.44 69 GLN A C 1
ATOM 539 O O . GLN A 1 69 ? -20.052 2.922 43.030 1.00 85.44 69 GLN A O 1
ATOM 544 N N . ASN A 1 70 ? -21.808 2.746 41.622 1.00 85.62 70 ASN A N 1
ATOM 545 C CA . ASN A 1 70 ? -22.161 4.161 41.485 1.00 85.62 70 ASN A CA 1
ATOM 546 C C . ASN A 1 70 ? -21.005 5.043 40.992 1.00 85.62 70 ASN A C 1
ATOM 548 O O . ASN A 1 70 ? -20.940 6.229 41.319 1.00 85.62 70 ASN A O 1
ATOM 552 N N . LYS A 1 71 ? -20.075 4.469 40.220 1.00 86.38 71 LYS A N 1
ATOM 553 C CA . LYS A 1 71 ? -18.987 5.211 39.584 1.00 86.38 71 LYS A CA 1
ATOM 554 C C . LYS A 1 71 ? -18.958 4.979 38.084 1.00 86.38 71 LYS A C 1
ATOM 556 O O . LYS A 1 71 ? -19.091 3.851 37.605 1.00 86.38 71 LYS A O 1
ATOM 561 N N . THR A 1 72 ? -18.684 6.053 37.356 1.00 87.88 72 THR A N 1
ATOM 562 C CA . THR A 1 72 ? -18.373 5.993 35.931 1.00 87.88 72 THR A CA 1
ATOM 563 C C . THR A 1 72 ? -16.930 5.545 35.750 1.00 87.88 72 THR A C 1
ATOM 565 O O . THR A 1 72 ? -16.002 6.118 36.317 1.00 87.88 72 THR A O 1
ATOM 568 N N . SER A 1 73 ? -16.741 4.500 34.957 1.00 88.94 73 SER A N 1
ATOM 569 C CA . SER A 1 73 ? -15.444 3.939 34.603 1.00 88.94 73 SER A CA 1
ATOM 570 C C . SER A 1 73 ? -15.190 4.157 33.114 1.00 88.94 73 SER A C 1
ATOM 572 O O . SER A 1 73 ? -16.051 3.865 32.285 1.00 88.94 73 SER A O 1
ATOM 574 N N . LEU A 1 74 ? -13.998 4.646 32.770 1.00 91.25 74 LEU A N 1
ATOM 575 C CA . LEU A 1 74 ? -13.536 4.697 31.387 1.00 91.25 74 LEU A CA 1
ATOM 576 C C . LEU A 1 74 ? -12.909 3.351 31.014 1.00 91.25 74 LEU A C 1
ATOM 578 O O . LEU A 1 74 ? -11.924 2.931 31.622 1.00 91.25 74 LEU A O 1
ATOM 582 N N . VAL A 1 75 ? -13.472 2.698 30.005 1.00 92.06 75 VAL A N 1
ATOM 583 C CA . VAL A 1 75 ? -12.958 1.462 29.414 1.00 92.06 75 VAL A CA 1
ATOM 584 C C . VAL A 1 75 ? -12.261 1.806 28.106 1.00 92.06 75 VAL A C 1
ATOM 586 O O . VAL A 1 75 ? -12.855 2.438 27.236 1.00 92.06 75 VAL A O 1
ATOM 589 N N . ILE A 1 76 ? -11.007 1.387 27.950 1.00 91.81 76 ILE A N 1
ATOM 590 C CA . ILE A 1 76 ? -10.212 1.647 26.746 1.00 91.81 76 ILE A CA 1
ATOM 591 C C . ILE A 1 76 ? -9.851 0.312 26.106 1.00 91.81 76 ILE A C 1
ATOM 593 O O . ILE A 1 76 ? -9.064 -0.447 26.666 1.00 91.81 76 ILE A O 1
ATOM 597 N N . ILE A 1 77 ? -10.378 0.036 24.915 1.00 93.19 77 ILE A N 1
ATOM 598 C CA . ILE A 1 77 ? -9.968 -1.115 24.107 1.00 93.19 77 ILE A CA 1
ATOM 599 C C . ILE A 1 77 ? -8.988 -0.646 23.037 1.00 93.19 77 ILE A C 1
ATOM 601 O O . ILE A 1 77 ? -9.304 0.244 22.254 1.00 93.19 77 ILE A O 1
ATOM 605 N N . LYS A 1 78 ? -7.800 -1.246 22.990 1.00 90.81 78 LYS A N 1
ATOM 606 C CA . LYS A 1 78 ? -6.716 -0.900 22.063 1.00 90.81 78 LYS A CA 1
ATOM 607 C C . LYS A 1 78 ? -6.483 -1.982 21.013 1.00 90.81 78 LYS A C 1
ATOM 609 O O . LYS A 1 78 ? -6.943 -3.115 21.139 1.00 90.81 78 LYS A O 1
ATOM 614 N N . SER A 1 79 ? -5.664 -1.644 20.017 1.00 86.81 79 SER A N 1
ATOM 615 C CA . SER A 1 79 ? -5.145 -2.576 19.003 1.00 86.81 79 SER A CA 1
ATOM 616 C C . SER A 1 79 ? -6.236 -3.217 18.146 1.00 86.81 79 SER A C 1
ATOM 618 O O . SER A 1 79 ? -6.258 -4.431 17.959 1.00 86.81 79 SER A O 1
ATOM 620 N N . PHE A 1 80 ? -7.172 -2.415 17.636 1.00 90.75 80 PHE A N 1
ATOM 621 C CA . PHE A 1 80 ? -8.101 -2.896 16.613 1.00 90.75 80 PHE A CA 1
ATOM 622 C C . PHE A 1 80 ? -7.405 -3.099 15.256 1.00 90.75 80 PHE A C 1
ATOM 624 O O . PHE A 1 80 ? -6.448 -2.383 14.958 1.00 90.75 80 PHE A O 1
ATOM 631 N N . PRO A 1 81 ? -7.914 -4.002 14.395 1.00 88.81 81 PRO A N 1
ATOM 632 C CA . PRO A 1 81 ? -7.379 -4.203 13.049 1.00 88.81 81 PRO A CA 1
ATOM 633 C C . PRO A 1 81 ? -7.315 -2.920 12.203 1.00 88.81 81 PRO A C 1
ATOM 635 O O . PRO A 1 81 ? -8.187 -2.046 12.269 1.00 88.81 81 PRO A O 1
ATOM 638 N N . ASN A 1 82 ? -6.323 -2.824 11.317 1.00 84.56 82 ASN A N 1
ATOM 639 C CA . ASN A 1 82 ? -6.119 -1.644 10.460 1.00 84.56 82 ASN A CA 1
ATOM 640 C C . ASN A 1 82 ? -7.274 -1.382 9.497 1.00 84.56 82 ASN A C 1
ATOM 642 O O . ASN A 1 82 ? -7.521 -0.240 9.122 1.00 84.56 82 ASN A O 1
ATOM 646 N N . SER A 1 83 ? -8.030 -2.413 9.154 1.00 89.12 83 SER A N 1
ATOM 647 C CA . SER A 1 83 ? -9.211 -2.317 8.309 1.00 89.12 83 SER A CA 1
ATOM 648 C C . SER A 1 83 ? -10.522 -2.262 9.102 1.00 89.12 83 SER A C 1
ATOM 650 O O . SER A 1 83 ? -11.586 -2.409 8.507 1.00 89.12 83 SER A O 1
ATOM 652 N N . VAL A 1 84 ? -10.483 -2.044 10.430 1.00 92.50 84 VAL A N 1
ATOM 653 C CA . VAL A 1 84 ? -11.712 -1.794 11.202 1.00 92.50 84 VAL A CA 1
ATOM 654 C C . VAL A 1 84 ? -12.395 -0.514 10.726 1.00 92.50 84 VAL A C 1
ATOM 656 O O . VAL A 1 84 ? -11.741 0.529 10.576 1.00 92.50 84 VAL A O 1
ATOM 659 N N . ASP A 1 85 ? -13.702 -0.619 10.523 1.00 93.81 85 ASP A N 1
ATOM 660 C CA . ASP A 1 85 ? -14.590 0.482 10.179 1.00 93.81 85 ASP A CA 1
ATOM 661 C C . ASP A 1 85 ? -14.986 1.256 11.456 1.00 93.81 85 ASP A C 1
ATOM 663 O O . ASP A 1 85 ? -15.613 0.667 12.345 1.00 93.81 85 ASP A O 1
ATOM 667 N N . PRO A 1 86 ? -14.620 2.548 11.587 1.00 93.19 86 PRO A N 1
ATOM 668 C CA . PRO A 1 86 ? -14.906 3.347 12.779 1.00 93.19 86 PRO A CA 1
ATOM 669 C C . PRO A 1 86 ? -16.403 3.526 13.067 1.00 93.19 86 PRO A C 1
ATOM 671 O O . PRO A 1 86 ? -16.762 3.690 14.229 1.00 93.19 86 PRO A O 1
ATOM 674 N N . ASP A 1 87 ? -17.275 3.442 12.061 1.00 93.94 87 ASP A N 1
ATOM 675 C CA . ASP A 1 87 ? -18.718 3.685 12.233 1.00 93.94 87 ASP A CA 1
ATOM 676 C C . ASP A 1 87 ? -19.496 2.386 12.526 1.00 93.94 87 ASP A C 1
ATOM 678 O O . ASP A 1 87 ? -20.696 2.375 12.838 1.00 93.94 87 ASP A O 1
ATOM 682 N N . SER A 1 88 ? -18.795 1.253 12.458 1.00 96.00 88 SER A N 1
ATOM 683 C CA . SER A 1 88 ? -19.372 -0.078 12.634 1.00 96.00 88 SER A CA 1
ATOM 684 C C . SER A 1 88 ? -19.500 -0.524 14.089 1.00 96.00 88 SER A C 1
ATOM 686 O O . SER A 1 88 ? -20.142 -1.543 14.348 1.00 96.00 88 SER A O 1
ATOM 688 N N . PHE A 1 89 ? -18.909 0.209 15.039 1.00 96.62 89 PHE A N 1
ATOM 689 C CA . PHE A 1 89 ? -18.923 -0.182 16.444 1.00 96.62 89 PHE A CA 1
ATOM 690 C C . PHE A 1 89 ? -20.347 -0.196 17.001 1.00 96.62 89 PHE A C 1
ATOM 692 O O . PHE A 1 89 ? -21.102 0.772 16.898 1.00 96.62 89 PHE A O 1
ATOM 699 N N . ARG A 1 90 ? -20.714 -1.322 17.604 1.00 96.25 90 ARG A N 1
ATOM 700 C CA . ARG A 1 90 ? -21.910 -1.497 18.426 1.00 96.25 90 ARG A CA 1
ATOM 701 C C . ARG A 1 90 ? -21.458 -2.031 19.771 1.00 96.25 90 ARG A C 1
ATOM 703 O O . ARG A 1 90 ? -20.660 -2.968 19.819 1.00 96.25 90 ARG A O 1
ATOM 710 N N . VAL A 1 91 ? -21.919 -1.396 20.837 1.00 95.94 91 VAL A N 1
ATOM 711 C CA . VAL A 1 91 ? -21.471 -1.677 22.196 1.00 95.94 91 VAL A CA 1
ATOM 712 C C . VAL A 1 91 ? -22.697 -1.939 23.049 1.00 95.94 91 VAL A C 1
ATOM 714 O O . VAL A 1 91 ? -23.573 -1.085 23.130 1.00 95.94 91 VAL A O 1
ATOM 717 N N . ASP A 1 92 ? -22.725 -3.102 23.687 1.00 93.94 92 ASP A N 1
ATOM 718 C CA . ASP A 1 92 ? -23.783 -3.505 24.605 1.00 93.94 92 ASP A CA 1
ATOM 719 C C . ASP A 1 92 ? -23.168 -3.835 25.963 1.00 93.94 92 ASP A C 1
ATOM 721 O O . ASP A 1 92 ? -22.086 -4.418 26.042 1.00 93.94 92 ASP A O 1
ATOM 725 N N . VAL A 1 93 ? -23.871 -3.506 27.044 1.00 92.12 93 VAL A N 1
ATOM 726 C CA . VAL A 1 93 ? -23.487 -3.910 28.401 1.00 92.12 93 VAL A CA 1
ATOM 727 C C . VAL A 1 93 ? -24.569 -4.816 28.961 1.00 92.12 93 VAL A C 1
ATOM 729 O O . VAL A 1 93 ? -25.753 -4.494 28.911 1.00 92.12 93 VAL A O 1
ATOM 732 N N . SER A 1 94 ? -24.163 -5.966 29.486 1.00 88.88 94 SER A N 1
ATOM 733 C CA . SER A 1 94 ? -25.050 -6.934 30.126 1.00 88.88 94 SER A CA 1
ATOM 734 C C . SER A 1 94 ? -24.569 -7.201 31.545 1.00 88.88 94 SER A C 1
ATOM 736 O O . SER A 1 94 ? -23.404 -7.517 31.766 1.00 88.88 94 SER A O 1
ATOM 738 N N . THR A 1 95 ? -25.458 -7.097 32.526 1.00 81.69 95 THR A N 1
ATOM 739 C CA . THR A 1 95 ? -25.171 -7.526 33.899 1.00 81.69 95 THR A CA 1
ATOM 740 C C . THR A 1 95 ? -25.653 -8.962 34.075 1.00 81.69 95 THR A C 1
ATOM 742 O O . THR A 1 95 ? -26.826 -9.225 33.791 1.00 81.69 95 THR A O 1
ATOM 745 N N . PRO A 1 96 ? -24.805 -9.905 34.527 1.00 68.50 96 PRO A N 1
ATOM 746 C CA . PRO A 1 96 ? -25.276 -11.247 34.830 1.00 68.50 96 PRO A CA 1
ATOM 747 C C . PRO A 1 96 ? -26.363 -11.147 35.899 1.00 68.50 96 PRO A C 1
ATOM 749 O O . PRO A 1 96 ? -26.164 -10.522 36.941 1.00 68.50 96 PRO A O 1
ATOM 752 N N . LEU A 1 97 ? -27.522 -11.742 35.616 1.00 61.50 97 LEU A N 1
ATOM 753 C CA . LEU A 1 97 ? -28.625 -11.826 36.562 1.00 61.50 97 LEU A CA 1
ATOM 754 C C . LEU A 1 97 ? -28.119 -12.527 37.820 1.00 61.50 97 LEU A C 1
ATOM 756 O O . LEU A 1 97 ? -27.895 -13.739 37.818 1.00 61.50 97 LEU A O 1
ATOM 760 N N . VAL A 1 98 ? -27.936 -11.772 38.902 1.00 57.19 98 VAL A N 1
ATOM 761 C CA . VAL A 1 98 ? -27.790 -12.369 40.223 1.00 57.19 98 VAL A CA 1
ATOM 762 C C . VAL A 1 98 ? -29.129 -13.036 40.496 1.00 57.19 98 VAL A C 1
ATOM 764 O O . VAL A 1 98 ? -30.132 -12.364 40.733 1.00 57.19 98 VAL A O 1
ATOM 767 N N . ALA A 1 99 ? -29.171 -14.363 40.373 1.00 50.34 99 ALA A N 1
ATOM 768 C CA . ALA A 1 99 ? -30.316 -15.149 40.788 1.00 50.34 99 ALA A CA 1
ATOM 769 C C . ALA A 1 99 ? -30.553 -14.831 42.265 1.00 50.34 99 ALA A C 1
ATOM 771 O O . ALA A 1 99 ? -29.802 -15.278 43.134 1.00 50.34 99 ALA A O 1
ATOM 772 N N . ASN A 1 100 ? -31.551 -13.992 42.541 1.00 49.47 100 ASN A N 1
ATOM 773 C CA . ASN A 1 100 ? -32.004 -13.756 43.898 1.00 49.47 100 ASN A CA 1
ATOM 774 C C . ASN A 1 100 ? -32.264 -15.132 44.513 1.00 49.47 100 ASN A C 1
ATOM 776 O O . ASN A 1 100 ? -33.074 -15.902 43.990 1.00 49.47 100 ASN A O 1
ATOM 780 N N . LYS A 1 101 ? -31.539 -15.458 45.591 1.00 43.25 101 LYS A N 1
ATOM 781 C CA . LYS A 1 101 ? -31.861 -16.612 46.434 1.00 43.25 101 LYS A CA 1
ATOM 782 C C . LYS A 1 101 ? -33.370 -16.572 46.708 1.00 43.25 101 LYS A C 1
ATOM 784 O O . LYS A 1 101 ? -33.856 -15.494 47.062 1.00 43.25 101 LYS A O 1
ATOM 789 N N . PRO A 1 102 ? -34.104 -17.689 46.571 1.00 41.31 102 PRO A N 1
ATOM 790 C CA . PRO A 1 102 ? -35.492 -17.723 46.995 1.00 41.31 102 PRO A CA 1
ATOM 791 C C . PRO A 1 102 ? -35.508 -17.441 48.499 1.00 41.31 102 PRO A C 1
ATOM 793 O O . PRO A 1 102 ? -35.027 -18.238 49.305 1.00 41.31 102 PRO A O 1
ATOM 796 N N . VAL A 1 103 ? -35.976 -16.250 48.867 1.00 47.34 103 VAL A N 1
ATOM 797 C CA . VAL A 1 103 ? -36.370 -15.956 50.241 1.00 47.34 103 VAL A CA 1
ATOM 798 C C . VAL A 1 103 ? -37.580 -16.839 50.513 1.00 47.34 103 VAL A C 1
ATOM 800 O O . VAL A 1 103 ? -38.496 -16.899 49.695 1.00 47.34 103 VAL A O 1
ATOM 803 N N . GLY A 1 104 ? -37.486 -17.595 51.605 1.00 42.38 104 GLY A N 1
ATOM 804 C CA . GLY A 1 104 ? -38.369 -18.702 51.932 1.00 42.38 104 GLY A CA 1
ATOM 805 C C . GLY A 1 104 ? -39.852 -18.353 51.957 1.00 42.38 104 GLY A C 1
ATOM 806 O O . GLY A 1 104 ? -40.256 -17.205 52.139 1.00 42.38 104 GLY A O 1
ATOM 807 N N . ASP A 1 105 ? -40.630 -19.414 51.786 1.00 41.69 105 ASP A N 1
ATOM 808 C CA . ASP A 1 105 ? -42.080 -19.453 51.816 1.00 41.69 105 ASP A CA 1
ATOM 809 C C . ASP A 1 105 ? -42.670 -18.596 52.943 1.00 41.69 105 ASP A C 1
ATOM 811 O O . ASP A 1 105 ? -42.544 -18.887 54.133 1.00 41.69 105 ASP A O 1
ATOM 815 N N . THR A 1 106 ? -43.397 -17.549 52.570 1.00 42.88 106 THR A N 1
ATOM 816 C CA . THR A 1 106 ? -44.543 -17.093 53.353 1.00 42.88 106 THR A CA 1
ATOM 817 C C . THR A 1 106 ? -45.625 -16.654 52.378 1.00 42.88 106 THR A C 1
ATOM 819 O O . THR A 1 106 ? -45.393 -15.870 51.461 1.00 42.88 106 THR A O 1
ATOM 822 N N . ALA A 1 107 ? -46.785 -17.280 52.526 1.00 46.44 107 ALA A N 1
ATOM 823 C CA . ALA A 1 107 ? -47.899 -17.237 51.600 1.00 46.44 107 ALA A CA 1
ATOM 824 C C . ALA A 1 107 ? -48.602 -15.869 51.527 1.00 46.44 107 ALA A C 1
ATOM 826 O O . ALA A 1 107 ? -48.512 -15.051 52.438 1.00 46.44 107 ALA A O 1
ATOM 827 N N . VAL A 1 108 ? -49.454 -15.774 50.498 1.00 39.75 108 VAL A N 1
ATOM 828 C CA . VAL A 1 108 ? -50.619 -14.887 50.325 1.00 39.75 108 VAL A CA 1
ATOM 829 C C . VAL A 1 108 ? -50.395 -13.643 49.458 1.00 39.75 108 VAL A C 1
ATOM 831 O O . VAL A 1 108 ? -49.881 -12.625 49.897 1.00 39.75 108 VAL A O 1
ATOM 834 N N . GLY A 1 109 ? -50.982 -13.710 48.257 1.00 34.78 109 GLY A N 1
ATOM 835 C CA . GLY A 1 109 ? -51.852 -12.642 47.766 1.00 34.78 109 GLY A CA 1
ATOM 836 C C . GLY A 1 109 ? -51.252 -11.612 46.809 1.00 34.78 109 GLY A C 1
ATOM 837 O O . GLY A 1 109 ? -50.443 -10.780 47.190 1.00 34.78 109 GLY A O 1
ATOM 838 N N . SER A 1 110 ? -51.846 -11.585 45.615 1.00 35.59 110 SER A N 1
ATOM 839 C CA . SER A 1 110 ? -52.127 -10.371 44.836 1.00 35.59 110 SER A CA 1
ATOM 840 C C . SER A 1 110 ? -51.011 -9.770 43.972 1.00 35.59 110 SER A C 1
ATOM 842 O O . SER A 1 110 ? -50.135 -9.050 44.426 1.00 35.59 110 SER A O 1
ATOM 844 N N . SER A 1 111 ? -51.211 -9.976 42.666 1.00 36.34 111 SER A N 1
ATOM 845 C CA . SER A 1 111 ? -51.138 -8.986 41.581 1.00 36.34 111 SER 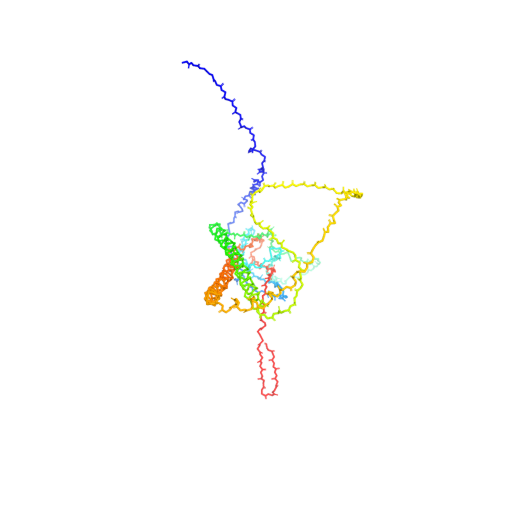A CA 1
ATOM 846 C C . SER A 1 111 ? -49.879 -8.131 41.384 1.00 36.34 111 SER A C 1
ATOM 848 O O . SER A 1 111 ? -49.489 -7.340 42.233 1.00 36.34 111 SER A O 1
ATOM 850 N N . SER A 1 112 ? -49.478 -8.111 40.110 1.00 36.84 112 SER A N 1
ATOM 851 C CA . SER A 1 112 ? -48.990 -6.964 39.330 1.00 36.84 112 SER A CA 1
ATOM 852 C C . SER A 1 112 ? -47.514 -6.966 38.932 1.00 36.84 112 SER A C 1
ATOM 854 O O . SER A 1 112 ? -46.602 -7.131 39.734 1.00 36.84 112 SER A O 1
ATOM 856 N N . SER A 1 113 ? -47.341 -6.675 37.640 1.00 35.22 113 SER A N 1
ATOM 857 C CA . SER A 1 113 ? -46.141 -6.197 36.954 1.00 35.22 113 SER A CA 1
ATOM 858 C C . SER A 1 113 ? -44.966 -7.168 36.856 1.00 35.22 113 SER A C 1
ATOM 860 O O . SER A 1 113 ? -44.279 -7.476 37.826 1.00 35.22 113 SER A O 1
ATOM 862 N N . GLY A 1 114 ? -44.696 -7.605 35.621 1.00 36.31 114 GLY A N 1
ATOM 863 C CA . GLY A 1 114 ? -43.388 -8.125 35.258 1.00 36.31 114 GLY A CA 1
ATOM 864 C C . GLY A 1 114 ? -42.336 -7.110 35.686 1.00 36.31 114 GLY A C 1
ATOM 865 O O . GLY A 1 114 ? -42.333 -5.981 35.201 1.00 36.31 114 GLY A O 1
ATOM 866 N N . LYS A 1 115 ? -41.491 -7.496 36.646 1.00 38.84 115 LYS A N 1
ATOM 867 C CA . LYS A 1 115 ? -40.312 -6.720 37.015 1.00 38.84 115 LYS A CA 1
ATOM 868 C C . LYS A 1 115 ? -39.424 -6.663 35.783 1.00 38.84 115 LYS A C 1
ATOM 870 O O . LYS A 1 115 ? -38.759 -7.644 35.452 1.00 38.84 115 LYS A O 1
ATOM 875 N N . GLU A 1 116 ? -39.471 -5.527 35.100 1.00 42.00 116 GLU A N 1
ATOM 876 C CA . GLU A 1 116 ? -38.452 -5.116 34.151 1.00 42.00 116 GLU A CA 1
ATOM 877 C C . GLU A 1 116 ? -37.097 -5.341 34.823 1.00 42.00 116 GLU A C 1
ATOM 879 O O . GLU A 1 116 ? -36.804 -4.810 35.896 1.00 42.00 116 GLU A O 1
ATOM 884 N N . ILE A 1 117 ? -36.303 -6.224 34.229 1.00 48.59 117 ILE A N 1
ATOM 885 C CA . ILE A 1 117 ? -34.917 -6.437 34.613 1.00 48.59 117 ILE A CA 1
ATOM 886 C C . ILE A 1 117 ? -34.197 -5.161 34.183 1.00 48.59 117 ILE A C 1
ATOM 888 O O . ILE A 1 117 ? -33.785 -5.027 33.033 1.00 48.59 117 ILE A O 1
ATOM 892 N N . TYR A 1 118 ? -34.124 -4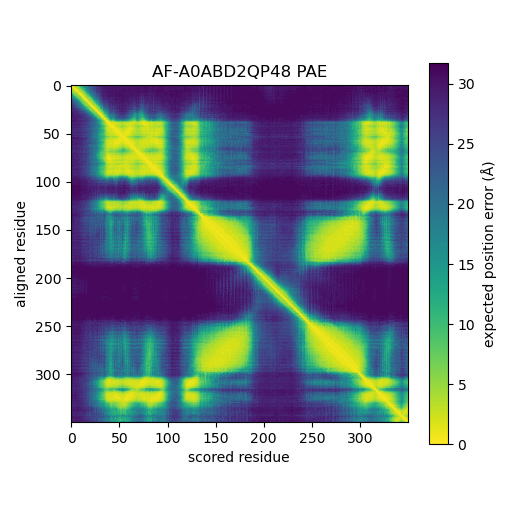.177 35.074 1.00 52.56 118 TYR A N 1
ATOM 893 C CA . TYR A 1 118 ? -33.334 -2.984 34.820 1.00 52.56 118 TYR A CA 1
ATOM 894 C C . TYR A 1 118 ? -31.873 -3.418 34.715 1.00 52.56 118 TYR A C 1
ATOM 896 O O . TYR A 1 118 ? -31.304 -3.913 35.686 1.00 52.56 118 TYR A O 1
ATOM 904 N N . ASN A 1 119 ? -31.273 -3.258 33.533 1.00 57.78 119 ASN A N 1
ATOM 905 C CA . ASN A 1 119 ? -29.828 -3.360 33.375 1.00 57.78 119 ASN A CA 1
ATOM 906 C C . ASN A 1 119 ? -29.183 -2.400 34.378 1.00 57.78 119 ASN A C 1
ATOM 908 O O . ASN A 1 119 ? -29.431 -1.196 34.353 1.00 57.78 119 ASN A O 1
ATOM 912 N N . GLN A 1 120 ? -28.372 -2.937 35.285 1.00 80.25 120 GLN A N 1
ATOM 913 C CA . GLN A 1 120 ? -27.750 -2.163 36.363 1.00 80.25 120 GLN A CA 1
ATOM 914 C C . GLN A 1 120 ? -26.427 -1.528 35.914 1.00 80.25 120 GLN A C 1
ATOM 916 O O . GLN A 1 120 ? -25.615 -1.121 36.742 1.00 80.25 120 GLN A O 1
ATOM 921 N N . ALA A 1 121 ? -26.204 -1.451 34.603 1.00 86.31 121 ALA A N 1
ATOM 922 C CA . ALA A 1 121 ? -25.063 -0.802 33.988 1.00 86.31 121 ALA A CA 1
ATOM 923 C C . ALA A 1 121 ? -25.497 -0.038 32.730 1.00 86.31 121 ALA A C 1
ATOM 925 O O . ALA A 1 121 ? -26.327 -0.521 31.958 1.00 86.31 121 ALA A O 1
ATOM 926 N N . PHE A 1 122 ? -24.927 1.149 32.537 1.00 90.00 122 PHE A N 1
ATOM 927 C CA . PHE A 1 122 ? -25.298 2.104 31.497 1.00 90.00 122 PHE A CA 1
ATOM 928 C C . PHE A 1 122 ? -24.057 2.561 30.735 1.00 90.00 122 PHE A C 1
ATOM 930 O O . PHE A 1 122 ? -23.013 2.811 31.336 1.00 90.00 122 PHE A O 1
ATOM 937 N N . ILE A 1 123 ? -24.183 2.685 29.414 1.00 93.06 123 ILE A N 1
ATOM 938 C CA . ILE A 1 123 ? -23.167 3.301 28.560 1.00 93.06 123 ILE A CA 1
ATOM 939 C C . ILE A 1 123 ? -23.519 4.781 28.429 1.00 93.06 123 ILE A C 1
ATOM 941 O O . ILE A 1 123 ? -24.612 5.111 27.976 1.00 93.06 123 ILE A O 1
ATOM 945 N N . HIS A 1 124 ? -22.595 5.654 28.813 1.00 92.62 124 HIS A N 1
ATOM 946 C CA . HIS A 1 124 ? -22.744 7.103 28.670 1.00 92.62 124 HIS A CA 1
ATOM 947 C C . HIS A 1 124 ? -22.228 7.605 27.332 1.00 92.62 124 HIS A C 1
ATOM 949 O O . HIS A 1 124 ? -22.843 8.467 26.716 1.00 92.62 124 HIS A O 1
ATOM 955 N N . ASP A 1 125 ? -21.095 7.064 26.892 1.00 93.38 125 ASP A N 1
ATOM 956 C CA . ASP A 1 125 ? -20.443 7.495 25.663 1.00 93.38 125 ASP A CA 1
ATOM 957 C C . ASP A 1 125 ? -19.609 6.369 25.050 1.00 93.38 125 ASP A C 1
ATOM 959 O O . ASP A 1 125 ? -19.092 5.493 25.755 1.00 93.38 125 ASP A O 1
ATOM 963 N N . VAL A 1 126 ? -19.468 6.430 23.728 1.00 95.31 126 VAL A N 1
ATOM 964 C CA . VAL A 1 126 ? -18.615 5.558 22.925 1.00 95.31 126 VAL A CA 1
ATOM 965 C C . VAL A 1 126 ? -17.859 6.427 21.930 1.00 95.31 126 VAL A C 1
ATOM 967 O O . VAL A 1 126 ? -18.412 6.883 20.932 1.00 95.31 126 VAL A O 1
ATOM 970 N N . THR A 1 127 ? -16.564 6.602 22.166 1.00 94.56 127 THR A N 1
ATOM 971 C CA . THR A 1 127 ? -15.690 7.409 21.319 1.00 94.56 127 THR A CA 1
ATOM 972 C C . THR A 1 127 ? -14.609 6.540 20.685 1.00 94.56 127 THR A C 1
ATOM 974 O O . THR A 1 127 ? -13.820 5.891 21.372 1.00 94.56 127 THR A O 1
ATOM 977 N N . PHE A 1 128 ? -14.505 6.565 19.358 1.00 93.94 128 PHE A N 1
ATOM 978 C CA . PHE A 1 128 ? -13.412 5.919 18.635 1.00 93.94 128 PHE A CA 1
ATOM 979 C C . PHE A 1 128 ? -12.289 6.918 18.325 1.00 93.94 128 PHE A C 1
ATOM 981 O O . PHE A 1 128 ? -12.529 7.998 17.786 1.00 93.94 128 PHE A O 1
ATOM 988 N N . ARG A 1 129 ? -11.041 6.559 18.645 1.00 89.81 129 ARG A N 1
ATOM 989 C CA . ARG A 1 129 ? -9.854 7.399 18.441 1.00 89.81 129 ARG A CA 1
ATOM 990 C C . ARG A 1 129 ? -8.839 6.706 17.540 1.00 89.81 129 ARG A C 1
ATOM 992 O O . ARG A 1 129 ? -8.521 5.532 17.717 1.00 89.81 129 ARG A O 1
ATOM 999 N N . LYS A 1 130 ? -8.285 7.474 16.600 1.00 87.50 130 LYS A N 1
ATOM 1000 C CA . LYS A 1 130 ? -7.103 7.107 15.811 1.00 87.50 130 LYS A CA 1
ATOM 1001 C C . LYS A 1 130 ? -5.963 8.029 16.233 1.00 87.50 130 LYS A C 1
ATOM 1003 O O . LYS A 1 130 ? -6.092 9.241 16.082 1.00 87.50 130 LYS A O 1
ATOM 1008 N N . SER A 1 131 ? -4.870 7.487 16.759 1.00 74.81 131 SER A N 1
ATOM 1009 C CA . SER A 1 131 ? -3.666 8.262 17.065 1.00 74.81 131 SER A CA 1
ATOM 1010 C C . SER A 1 131 ? -2.491 7.786 16.218 1.00 74.81 131 SER A C 1
ATOM 1012 O O . SER A 1 131 ? -2.306 6.593 15.967 1.00 74.81 131 SER A O 1
ATOM 1014 N N . THR A 1 132 ? -1.700 8.748 15.749 1.00 69.25 132 THR A N 1
ATOM 1015 C CA . THR A 1 132 ? -0.483 8.483 14.981 1.00 69.25 132 THR A CA 1
ATOM 1016 C C . THR A 1 132 ? 0.700 9.030 15.764 1.00 69.25 132 THR A C 1
ATOM 1018 O O . THR A 1 132 ? 0.628 10.144 16.277 1.00 69.25 132 THR A O 1
ATOM 1021 N N . ILE A 1 133 ? 1.776 8.254 15.879 1.00 67.44 133 ILE A N 1
ATOM 1022 C CA . ILE A 1 133 ? 2.994 8.663 16.590 1.00 67.44 133 ILE A CA 1
ATOM 1023 C C . ILE A 1 133 ? 3.654 9.797 15.784 1.00 67.44 133 ILE A C 1
ATOM 1025 O O . ILE A 1 133 ? 4.098 9.571 14.657 1.00 67.44 133 ILE A O 1
ATOM 1029 N N . ALA A 1 134 ? 3.643 11.021 16.326 1.00 59.41 134 ALA A N 1
ATOM 1030 C CA . ALA A 1 134 ? 3.944 12.261 15.600 1.00 59.41 134 ALA A CA 1
ATOM 1031 C C . ALA A 1 134 ? 5.386 12.339 15.063 1.00 59.41 134 ALA A C 1
ATOM 1033 O O . ALA A 1 134 ? 5.582 12.697 13.903 1.00 59.41 134 ALA A O 1
ATOM 1034 N N . ASP A 1 135 ? 6.379 11.929 15.855 1.00 55.56 135 ASP A N 1
ATOM 1035 C CA . ASP A 1 135 ? 7.801 12.050 15.487 1.00 55.56 135 ASP A CA 1
ATOM 1036 C C . ASP A 1 135 ? 8.184 11.165 14.295 1.00 55.56 135 ASP A C 1
ATOM 1038 O O . ASP A 1 135 ? 9.049 11.505 13.490 1.00 55.56 135 ASP A O 1
ATOM 1042 N N . GLU A 1 136 ? 7.478 10.051 14.106 1.00 62.59 136 GLU A N 1
ATOM 1043 C CA . GLU A 1 136 ? 7.700 9.201 12.946 1.00 62.59 136 GLU A CA 1
ATOM 1044 C C . GLU A 1 136 ? 6.993 9.742 11.690 1.00 62.59 136 GLU A C 1
ATOM 1046 O O . GLU A 1 136 ? 7.381 9.382 10.583 1.00 62.59 136 GLU A O 1
ATOM 1051 N N . GLN A 1 137 ? 5.973 10.605 11.803 1.00 68.06 137 GLN A N 1
ATOM 1052 C CA . GLN A 1 137 ? 5.247 11.118 10.632 1.00 68.06 137 GLN A CA 1
ATOM 1053 C C . GLN A 1 137 ? 6.093 12.041 9.752 1.00 68.06 137 GLN A C 1
ATOM 1055 O O . GLN A 1 137 ? 5.980 11.974 8.526 1.00 68.06 137 GLN A O 1
ATOM 1060 N N . PHE A 1 138 ? 6.935 12.886 10.349 1.00 73.12 138 PHE A N 1
ATOM 1061 C CA . PHE A 1 138 ? 7.767 13.827 9.598 1.00 73.12 138 PHE A CA 1
ATOM 1062 C C . PHE A 1 138 ? 8.808 13.097 8.738 1.00 73.12 138 PHE A C 1
ATOM 1064 O O . PHE A 1 138 ? 8.802 13.235 7.514 1.00 73.12 138 PHE A O 1
ATOM 1071 N N . GLU A 1 139 ? 9.627 12.234 9.351 1.00 78.00 139 GLU A N 1
ATOM 1072 C CA . GLU A 1 139 ? 10.631 11.432 8.633 1.00 78.00 139 GLU A CA 1
ATOM 1073 C C . GLU A 1 139 ? 9.993 10.493 7.597 1.00 78.00 139 GLU A C 1
ATOM 1075 O O . GLU A 1 139 ? 10.554 10.247 6.530 1.00 78.00 139 GLU A O 1
ATOM 1080 N N . ARG A 1 140 ? 8.772 10.006 7.853 1.00 72.44 140 ARG A N 1
ATOM 1081 C CA . ARG A 1 140 ? 8.006 9.214 6.876 1.00 72.44 140 ARG A CA 1
ATOM 1082 C C . ARG A 1 140 ? 7.551 10.029 5.681 1.00 72.44 140 ARG A C 1
ATOM 1084 O O . ARG A 1 140 ? 7.668 9.555 4.554 1.00 72.44 140 ARG A O 1
ATOM 1091 N N . THR A 1 141 ? 7.011 11.220 5.921 1.00 83.50 141 THR A N 1
ATOM 1092 C CA . THR A 1 141 ? 6.548 12.107 4.848 1.00 83.50 141 THR A CA 1
ATOM 1093 C C . THR A 1 141 ? 7.722 12.477 3.954 1.00 83.50 141 THR A C 1
ATOM 1095 O O . THR A 1 141 ? 7.630 12.336 2.737 1.00 83.50 141 THR A O 1
ATOM 1098 N N . LYS A 1 142 ? 8.860 12.801 4.572 1.00 87.50 142 LYS A N 1
ATOM 1099 C CA . LYS A 1 142 ? 10.130 13.031 3.890 1.00 87.50 142 LYS A CA 1
ATOM 1100 C C . LYS A 1 142 ? 10.567 11.821 3.056 1.00 87.50 142 LYS A C 1
ATOM 1102 O O . LYS A 1 142 ? 10.778 11.959 1.858 1.00 87.50 142 LYS A O 1
ATOM 1107 N N . ARG A 1 143 ? 10.608 10.612 3.631 1.00 86.38 143 ARG A N 1
ATOM 1108 C CA . ARG A 1 143 ? 11.010 9.391 2.903 1.00 86.38 143 ARG A CA 1
ATOM 1109 C C . ARG A 1 143 ? 10.059 9.026 1.757 1.00 86.38 143 ARG A C 1
ATOM 1111 O O . ARG A 1 143 ? 10.498 8.530 0.719 1.00 86.38 143 ARG A O 1
ATOM 1118 N N . ARG A 1 144 ? 8.755 9.267 1.921 1.00 89.56 144 ARG A N 1
ATOM 1119 C CA . ARG A 1 144 ? 7.760 9.108 0.848 1.00 89.56 144 ARG A CA 1
ATOM 1120 C C . ARG A 1 144 ? 8.030 10.088 -0.288 1.00 89.56 144 ARG A C 1
ATOM 1122 O O . ARG A 1 144 ? 8.006 9.697 -1.452 1.00 89.56 144 ARG A O 1
ATOM 1129 N N . GLU A 1 145 ? 8.286 11.347 0.046 1.00 92.06 145 GLU A N 1
ATOM 1130 C CA . GLU A 1 145 ? 8.595 12.387 -0.930 1.00 92.06 145 GLU A CA 1
ATOM 1131 C C . GLU A 1 145 ? 9.898 12.091 -1.686 1.00 92.06 145 GLU A C 1
ATOM 1133 O O . GLU A 1 145 ? 9.912 12.178 -2.914 1.00 92.06 145 GLU A O 1
ATOM 1138 N N . GLU A 1 146 ? 10.938 11.624 -0.991 1.00 93.31 146 GLU A N 1
ATOM 1139 C CA . GLU A 1 146 ? 12.202 11.169 -1.586 1.00 93.31 146 GLU A CA 1
ATOM 1140 C C . GLU A 1 146 ? 11.983 10.036 -2.605 1.00 93.31 146 GLU A C 1
ATOM 1142 O O . GLU A 1 146 ? 12.478 10.112 -3.732 1.00 93.31 146 GLU A O 1
ATOM 1147 N N . LEU A 1 147 ? 11.192 9.011 -2.259 1.00 92.44 147 LEU A N 1
ATOM 1148 C CA . LEU A 1 147 ? 10.869 7.910 -3.179 1.00 92.44 147 LEU A CA 1
ATOM 1149 C C . LEU A 1 147 ? 10.073 8.392 -4.398 1.00 92.44 147 LEU A C 1
ATOM 1151 O O . LEU A 1 147 ? 10.380 8.008 -5.527 1.00 92.44 147 LEU A O 1
ATOM 1155 N N . LEU A 1 148 ? 9.083 9.267 -4.205 1.00 92.94 148 LEU A N 1
ATOM 1156 C CA . LEU A 1 148 ? 8.321 9.849 -5.315 1.00 92.94 148 LEU A CA 1
ATOM 1157 C C . LEU A 1 148 ? 9.206 10.704 -6.226 1.00 92.94 148 LEU A C 1
ATOM 1159 O O . LEU A 1 148 ? 9.052 10.675 -7.450 1.00 92.94 148 LEU A O 1
ATOM 1163 N N . GLN A 1 149 ? 10.137 11.464 -5.652 1.00 96.25 149 GLN A N 1
ATOM 1164 C CA . GLN A 1 149 ? 11.095 12.257 -6.410 1.00 96.25 149 GLN A CA 1
ATOM 1165 C C . GLN A 1 149 ? 12.041 11.362 -7.218 1.00 96.25 149 GLN A C 1
ATOM 1167 O O . GLN A 1 149 ? 12.263 11.645 -8.399 1.00 96.25 149 GLN A O 1
ATOM 1172 N N . ALA A 1 150 ? 12.526 10.266 -6.629 1.00 94.44 150 ALA A N 1
ATOM 1173 C CA . ALA A 1 150 ? 13.349 9.271 -7.312 1.00 94.44 150 ALA A CA 1
ATOM 1174 C C . ALA A 1 150 ? 12.594 8.611 -8.479 1.00 94.44 150 ALA A C 1
ATOM 1176 O O . ALA A 1 150 ? 13.099 8.600 -9.599 1.00 94.44 150 ALA A O 1
ATOM 1177 N N . ILE A 1 151 ? 11.340 8.182 -8.277 1.00 94.88 151 ILE A N 1
ATOM 1178 C CA . ILE A 1 151 ? 10.495 7.619 -9.349 1.00 94.88 151 ILE A CA 1
ATOM 1179 C C . ILE A 1 151 ? 10.314 8.626 -10.492 1.00 94.88 151 ILE A C 1
ATOM 1181 O O . ILE A 1 151 ? 10.409 8.273 -11.667 1.00 94.88 151 ILE A O 1
ATOM 1185 N N . ARG A 1 152 ? 10.074 9.906 -10.180 1.00 96.38 152 ARG A N 1
ATOM 1186 C CA . ARG A 1 152 ? 9.958 10.963 -11.201 1.00 96.38 152 ARG A CA 1
ATOM 1187 C C . ARG A 1 152 ? 11.273 11.220 -11.937 1.00 96.38 152 ARG A C 1
ATOM 1189 O O . ARG A 1 152 ? 11.238 11.643 -13.090 1.00 96.38 152 ARG A O 1
ATOM 1196 N N . ALA A 1 153 ? 12.419 11.065 -11.279 1.00 95.50 153 ALA A N 1
ATOM 1197 C CA . ALA A 1 153 ? 13.726 11.198 -11.918 1.00 95.50 153 ALA A CA 1
ATOM 1198 C C . ALA A 1 153 ? 13.987 10.026 -12.874 1.00 95.50 153 ALA A C 1
ATOM 1200 O O . ALA A 1 153 ? 14.277 10.264 -14.045 1.00 95.50 153 ALA A O 1
ATOM 1201 N N . GLU A 1 154 ? 13.757 8.793 -12.423 1.00 94.75 154 GLU A N 1
ATOM 1202 C CA . GLU A 1 154 ? 13.916 7.589 -13.245 1.00 94.75 154 GLU A CA 1
ATOM 1203 C C . GLU A 1 154 ? 12.951 7.563 -14.435 1.00 94.75 154 GLU A C 1
ATOM 1205 O O . GLU A 1 154 ? 13.352 7.287 -15.560 1.00 94.75 154 GLU A O 1
ATOM 1210 N N . ARG A 1 155 ? 11.686 7.969 -14.262 1.00 95.75 155 ARG A N 1
ATOM 1211 C CA . ARG A 1 155 ? 10.744 8.070 -15.395 1.00 95.75 155 ARG A CA 1
ATOM 1212 C C . ARG A 1 155 ? 11.209 9.062 -16.465 1.00 95.75 155 ARG A C 1
ATOM 1214 O O . ARG A 1 155 ? 11.070 8.773 -17.651 1.00 95.75 155 ARG A O 1
ATOM 1221 N N . ARG A 1 156 ? 11.800 10.192 -16.060 1.00 96.88 156 ARG A N 1
ATOM 1222 C CA . ARG A 1 156 ? 12.416 11.148 -16.998 1.00 96.88 156 ARG A CA 1
ATOM 1223 C C . ARG A 1 156 ? 13.642 10.549 -17.687 1.00 96.88 156 ARG A C 1
ATOM 1225 O O . ARG A 1 156 ? 13.840 10.778 -18.877 1.00 96.88 156 ARG A O 1
ATOM 1232 N N . HIS A 1 157 ? 14.444 9.768 -16.966 1.00 96.00 157 HIS A N 1
ATOM 1233 C CA . HIS A 1 157 ? 15.580 9.056 -17.547 1.00 96.00 157 HIS A CA 1
ATOM 1234 C C . HIS A 1 157 ? 15.128 8.029 -18.599 1.00 96.00 157 HIS A C 1
ATOM 1236 O O . HIS A 1 157 ? 15.626 8.046 -19.725 1.00 96.00 157 HIS A O 1
ATOM 1242 N N . ARG A 1 158 ? 14.090 7.239 -18.301 1.00 96.62 158 ARG A N 1
ATOM 1243 C CA . ARG A 1 158 ? 13.446 6.325 -19.256 1.00 96.62 158 ARG A CA 1
ATOM 1244 C C . ARG A 1 158 ? 12.994 7.042 -20.530 1.00 96.62 158 ARG A C 1
ATOM 1246 O O . ARG A 1 158 ? 13.261 6.576 -21.634 1.00 96.62 158 ARG A O 1
ATOM 1253 N N . GLU A 1 159 ? 12.329 8.189 -20.403 1.00 97.31 159 GLU A N 1
ATOM 1254 C CA . GLU A 1 159 ? 11.891 8.994 -21.557 1.00 97.31 159 GLU A CA 1
ATOM 1255 C C . GLU A 1 159 ? 13.071 9.487 -22.413 1.00 97.31 159 GLU A C 1
ATOM 1257 O O . GLU A 1 159 ? 13.000 9.479 -23.650 1.00 97.31 159 GLU A O 1
ATOM 1262 N N . ALA A 1 160 ? 14.186 9.860 -21.778 1.00 96.56 160 ALA A N 1
ATOM 1263 C CA . ALA A 1 160 ? 15.412 10.230 -22.481 1.00 96.56 160 ALA A CA 1
ATOM 1264 C C . ALA A 1 160 ? 16.006 9.043 -23.264 1.00 96.56 160 ALA A C 1
ATOM 1266 O O . ALA A 1 160 ? 16.388 9.210 -24.427 1.00 96.56 160 ALA A O 1
ATOM 1267 N N . LEU A 1 161 ? 16.018 7.838 -22.683 1.00 95.69 161 LEU A N 1
ATOM 1268 C CA . LEU A 1 161 ? 16.480 6.613 -23.349 1.00 95.69 161 LEU A CA 1
ATOM 1269 C C . LEU A 1 161 ? 15.584 6.216 -24.534 1.00 95.69 161 LEU A C 1
ATOM 1271 O O . LEU A 1 161 ? 16.093 5.911 -25.613 1.00 95.69 161 LEU A O 1
ATOM 1275 N N . ILE A 1 162 ? 14.258 6.323 -24.399 1.00 96.62 162 ILE A N 1
ATOM 1276 C CA . ILE A 1 162 ? 13.307 6.105 -25.509 1.00 96.62 162 ILE A CA 1
ATOM 1277 C C . ILE A 1 162 ? 13.585 7.077 -26.663 1.00 96.62 162 ILE A C 1
ATOM 1279 O O . ILE A 1 162 ? 13.589 6.699 -27.842 1.00 96.62 162 ILE A O 1
ATOM 1283 N N . THR A 1 163 ? 13.854 8.340 -26.333 1.00 97.31 163 THR A N 1
ATOM 1284 C CA . THR A 1 163 ? 14.199 9.361 -27.327 1.00 97.31 163 THR A CA 1
ATOM 1285 C C . THR A 1 163 ? 15.523 9.028 -28.024 1.00 97.31 163 THR A C 1
ATOM 1287 O O . THR A 1 163 ? 15.606 9.121 -29.253 1.00 97.31 163 THR A O 1
ATOM 1290 N N . ARG A 1 164 ? 16.540 8.572 -27.274 1.00 96.19 164 ARG A N 1
ATOM 1291 C CA . ARG A 1 164 ? 17.827 8.098 -27.819 1.00 96.19 164 ARG A CA 1
ATOM 1292 C C . ARG A 1 164 ? 17.621 6.924 -28.778 1.00 96.19 164 ARG A C 1
ATOM 1294 O O . ARG A 1 164 ? 18.094 6.995 -29.909 1.00 96.19 164 ARG A O 1
ATOM 1301 N N . LEU A 1 165 ? 16.847 5.909 -28.392 1.00 95.81 165 LEU A N 1
ATOM 1302 C CA . LEU A 1 165 ? 16.526 4.761 -29.252 1.00 95.81 165 LEU A CA 1
ATOM 1303 C C . LEU A 1 165 ? 15.819 5.177 -30.543 1.00 95.81 165 LEU A C 1
ATOM 1305 O O . LEU A 1 165 ? 16.153 4.695 -31.626 1.00 95.81 165 LEU A O 1
ATOM 1309 N N . THR A 1 166 ? 14.875 6.111 -30.446 1.00 96.19 166 THR A N 1
ATOM 1310 C CA . THR A 1 166 ? 14.167 6.642 -31.615 1.00 96.19 166 THR A CA 1
ATOM 1311 C C . THR A 1 166 ? 15.124 7.362 -32.566 1.00 96.19 166 THR A C 1
ATOM 1313 O O . THR A 1 166 ? 15.010 7.219 -33.783 1.00 96.19 166 THR A O 1
ATOM 1316 N N . ARG A 1 167 ? 16.088 8.123 -32.034 1.00 96.50 167 ARG A N 1
ATOM 1317 C CA . ARG A 1 167 ? 17.115 8.799 -32.838 1.00 96.50 167 ARG A CA 1
ATOM 1318 C C . ARG A 1 167 ? 18.042 7.801 -33.529 1.00 96.50 167 ARG A C 1
ATOM 1320 O O . ARG A 1 167 ? 18.257 7.941 -34.728 1.00 96.50 167 ARG A O 1
ATOM 1327 N N . VAL A 1 168 ? 18.548 6.808 -32.800 1.00 95.75 168 VAL A N 1
ATOM 1328 C CA . VAL A 1 168 ? 19.442 5.775 -33.350 1.00 95.75 168 VAL A CA 1
ATOM 1329 C C . VAL A 1 168 ? 18.739 4.989 -34.453 1.00 95.75 168 VAL A C 1
ATOM 1331 O O . VAL A 1 168 ? 19.308 4.789 -35.522 1.00 95.75 168 VAL A O 1
ATOM 1334 N N . LYS A 1 169 ? 17.461 4.636 -34.253 1.00 94.56 169 LYS A N 1
ATOM 1335 C CA . LYS A 1 169 ? 16.641 4.006 -35.293 1.00 94.56 169 LYS A CA 1
ATOM 1336 C C . LYS A 1 169 ? 16.578 4.864 -36.560 1.00 94.56 169 LYS A C 1
ATOM 1338 O O . LYS A 1 169 ? 16.907 4.374 -37.628 1.00 94.56 169 LYS A O 1
ATOM 1343 N N . LYS A 1 170 ? 16.250 6.155 -36.435 1.00 95.88 170 LYS A N 1
ATOM 1344 C CA . LYS A 1 170 ? 16.215 7.074 -37.587 1.00 95.88 170 LYS A CA 1
ATOM 1345 C C . LYS A 1 170 ? 17.567 7.176 -38.297 1.00 95.88 170 LYS A C 1
ATOM 1347 O O . LYS A 1 170 ? 17.597 7.263 -39.516 1.00 95.88 170 LYS A O 1
ATOM 1352 N N . GLN A 1 171 ? 18.675 7.195 -37.555 1.00 94.81 171 GLN A N 1
ATOM 1353 C CA . GLN A 1 171 ? 20.016 7.229 -38.147 1.00 94.81 171 GLN A CA 1
ATOM 1354 C C . GLN A 1 171 ? 20.314 5.955 -38.942 1.00 94.81 171 GLN A C 1
ATOM 1356 O O . GLN A 1 171 ? 20.855 6.056 -40.039 1.00 94.81 171 GLN A O 1
ATOM 1361 N N . LYS A 1 172 ? 19.904 4.789 -38.430 1.00 93.25 172 LYS A N 1
ATOM 1362 C CA . LYS A 1 172 ? 20.021 3.514 -39.142 1.00 93.25 172 LYS A CA 1
ATOM 1363 C C . LYS A 1 172 ? 19.156 3.482 -40.403 1.00 93.25 172 LYS A C 1
ATOM 1365 O O . LYS A 1 172 ? 19.679 3.188 -41.469 1.00 93.25 172 LYS A O 1
ATOM 1370 N N . ASP A 1 173 ? 17.889 3.885 -40.307 1.00 92.81 173 ASP A N 1
ATOM 1371 C CA . ASP A 1 173 ? 16.969 3.930 -41.453 1.00 92.81 173 ASP A CA 1
ATOM 1372 C C . ASP A 1 173 ? 17.517 4.843 -42.576 1.00 92.81 173 ASP A C 1
ATOM 1374 O O . ASP A 1 173 ? 17.432 4.521 -43.760 1.00 92.81 173 ASP A O 1
ATOM 1378 N N . LEU A 1 174 ? 18.129 5.982 -42.219 1.00 93.94 174 LEU A N 1
ATOM 1379 C CA . LEU A 1 174 ? 18.782 6.879 -43.183 1.00 93.94 174 LEU A CA 1
ATOM 1380 C C . LEU A 1 174 ? 20.012 6.242 -43.842 1.00 93.94 174 LEU A C 1
ATOM 1382 O O . LEU A 1 174 ? 20.217 6.421 -45.042 1.00 93.94 174 LEU A O 1
ATOM 1386 N N . LEU A 1 175 ? 20.822 5.522 -43.063 1.00 92.44 175 LEU A N 1
ATOM 1387 C CA . LEU A 1 175 ? 22.002 4.810 -43.551 1.00 92.44 175 LEU A CA 1
ATOM 1388 C C . LEU A 1 175 ? 21.591 3.708 -44.544 1.00 92.44 175 LEU A C 1
ATOM 1390 O O . LEU A 1 175 ? 22.160 3.618 -45.630 1.00 92.44 175 LEU A O 1
ATOM 1394 N N . GLU A 1 176 ? 20.552 2.940 -44.210 1.00 90.25 176 GLU A N 1
ATOM 1395 C CA . GLU A 1 176 ? 19.975 1.897 -45.065 1.00 90.25 176 GLU A CA 1
ATOM 1396 C C . GLU A 1 176 ? 19.404 2.486 -46.358 1.00 90.25 176 GLU A C 1
ATOM 1398 O O . GLU A 1 176 ? 19.743 2.019 -47.442 1.00 90.25 176 GLU A O 1
ATOM 1403 N N . HIS A 1 177 ? 18.619 3.567 -46.281 1.00 91.19 177 HIS A N 1
ATOM 1404 C CA . HIS A 1 177 ? 18.109 4.253 -47.472 1.00 91.19 177 HIS A CA 1
ATOM 1405 C C . HIS A 1 177 ? 19.220 4.788 -48.382 1.00 91.19 177 HIS A C 1
ATOM 1407 O O . HIS A 1 177 ? 19.081 4.756 -49.608 1.00 91.19 177 HIS A O 1
ATOM 1413 N N . PHE A 1 178 ? 20.314 5.281 -47.802 1.00 88.75 178 PHE A N 1
ATOM 1414 C CA . PHE A 1 178 ? 21.461 5.753 -48.567 1.00 88.75 178 PHE A CA 1
ATOM 1415 C C . PHE A 1 178 ? 22.188 4.599 -49.272 1.00 88.75 178 PHE A C 1
ATOM 1417 O O . PHE A 1 178 ? 22.447 4.689 -50.473 1.00 88.75 178 PHE A O 1
ATOM 1424 N N . ALA A 1 179 ? 22.448 3.493 -48.568 1.00 87.81 179 ALA A N 1
ATOM 1425 C CA . ALA A 1 179 ? 23.039 2.292 -49.160 1.00 87.81 179 ALA A CA 1
ATOM 1426 C C . ALA A 1 179 ? 22.164 1.725 -50.288 1.00 87.81 179 ALA A C 1
ATOM 1428 O O . ALA A 1 179 ? 22.645 1.459 -51.389 1.00 87.81 179 ALA A O 1
ATOM 1429 N N . ASP A 1 180 ? 20.858 1.643 -50.057 1.00 86.00 180 ASP A N 1
ATOM 1430 C CA . ASP A 1 180 ? 19.859 1.250 -51.044 1.00 86.00 180 ASP A CA 1
ATOM 1431 C C . ASP A 1 180 ? 19.877 2.131 -52.301 1.00 86.00 180 ASP A C 1
ATOM 1433 O O . ASP A 1 180 ? 19.703 1.640 -53.418 1.00 86.00 180 ASP A O 1
ATOM 1437 N N . SER A 1 181 ? 20.059 3.445 -52.135 1.00 86.12 181 SER A N 1
ATOM 1438 C CA . SER A 1 181 ? 20.148 4.382 -53.255 1.00 86.12 181 SER A CA 1
ATOM 1439 C C . SER A 1 181 ? 21.363 4.080 -54.129 1.00 86.12 181 SER A C 1
ATOM 1441 O O . SER A 1 181 ? 21.234 4.081 -55.351 1.00 86.12 181 SER A O 1
ATOM 1443 N N . ILE A 1 182 ? 22.512 3.774 -53.518 1.00 80.88 182 ILE A N 1
ATOM 1444 C CA . ILE A 1 182 ? 23.745 3.405 -54.232 1.00 80.88 182 ILE A CA 1
ATOM 1445 C C . ILE A 1 182 ? 23.560 2.075 -54.982 1.00 80.88 182 ILE A C 1
ATOM 1447 O O . ILE A 1 182 ? 23.943 1.949 -56.148 1.00 80.88 182 ILE A O 1
ATOM 1451 N N . LEU A 1 183 ? 22.910 1.091 -54.354 1.00 78.81 183 LEU A N 1
ATOM 1452 C CA . LEU A 1 183 ? 22.645 -0.217 -54.966 1.00 78.81 183 LEU A CA 1
ATOM 1453 C C . LEU A 1 183 ? 21.640 -0.131 -56.132 1.00 78.81 183 LEU A C 1
ATOM 1455 O O . LEU A 1 183 ? 21.798 -0.813 -57.150 1.00 78.81 183 LEU A O 1
ATOM 1459 N N . ARG A 1 184 ? 20.628 0.741 -56.029 1.00 75.12 184 ARG A N 1
ATOM 1460 C CA . ARG A 1 184 ? 19.638 0.978 -57.096 1.00 75.12 184 ARG A CA 1
ATOM 1461 C C . ARG A 1 184 ? 20.210 1.749 -58.287 1.00 75.12 184 ARG A C 1
ATOM 1463 O O . ARG A 1 184 ? 19.846 1.448 -59.425 1.00 75.12 184 ARG A O 1
ATOM 1470 N N . THR A 1 185 ? 21.140 2.681 -58.064 1.00 62.97 185 THR A N 1
ATOM 1471 C CA . THR A 1 185 ? 21.828 3.389 -59.160 1.00 62.97 185 THR A CA 1
ATOM 1472 C C . THR A 1 185 ? 22.695 2.472 -60.026 1.00 62.97 185 THR A C 1
ATOM 1474 O O . THR A 1 185 ? 22.914 2.781 -61.192 1.00 62.97 185 THR A O 1
ATOM 1477 N N . GLY A 1 186 ? 23.128 1.318 -59.506 1.00 54.62 186 GLY A N 1
ATOM 1478 C CA . GLY A 1 186 ? 23.867 0.312 -60.276 1.00 54.62 186 GLY A CA 1
ATOM 1479 C C . GLY A 1 186 ? 22.999 -0.658 -61.092 1.00 54.62 186 GLY A C 1
ATOM 1480 O O . GLY A 1 186 ? 23.549 -1.444 -61.857 1.00 54.62 186 GLY A O 1
ATOM 1481 N N . SER A 1 187 ? 21.666 -0.647 -60.935 1.00 52.06 187 SER A N 1
ATOM 1482 C CA . SER A 1 187 ? 20.797 -1.747 -61.400 1.00 52.06 187 SER A CA 1
ATOM 1483 C C . SER A 1 187 ? 19.540 -1.357 -62.196 1.00 52.06 187 SER A C 1
ATOM 1485 O O . SER A 1 187 ? 18.773 -2.247 -62.557 1.00 52.06 187 SER A O 1
ATOM 1487 N N . SER A 1 188 ? 19.311 -0.086 -62.561 1.00 44.22 188 SER A N 1
ATOM 1488 C CA . SER A 1 188 ? 18.164 0.259 -63.426 1.00 44.22 188 SER A CA 1
ATOM 1489 C C . SER A 1 188 ? 18.438 1.355 -64.460 1.00 44.22 188 SER A C 1
ATOM 1491 O O . SER A 1 188 ? 18.562 2.538 -64.159 1.00 44.22 188 SER A O 1
ATOM 1493 N N . SER A 1 189 ? 18.449 0.941 -65.730 1.00 48.72 189 SER A N 1
ATOM 1494 C CA . SER A 1 189 ? 17.961 1.748 -66.845 1.00 48.72 189 SER A CA 1
ATOM 1495 C C . SER A 1 189 ? 16.444 1.926 -66.699 1.00 48.72 189 SER A C 1
ATOM 1497 O O . SER A 1 189 ? 15.733 0.928 -66.595 1.00 48.72 189 SER A O 1
ATOM 1499 N N . ASN A 1 190 ? 15.977 3.173 -66.780 1.00 50.72 190 ASN A N 1
ATOM 1500 C CA . ASN A 1 190 ? 14.580 3.641 -66.779 1.00 50.72 190 ASN A CA 1
ATOM 1501 C C . ASN A 1 190 ? 13.893 3.803 -65.411 1.00 50.72 190 ASN A C 1
ATOM 1503 O O . ASN A 1 190 ? 13.255 2.885 -64.905 1.00 50.72 190 ASN A O 1
ATOM 1507 N N . ALA A 1 191 ? 13.881 5.046 -64.917 1.00 39.50 191 ALA A N 1
ATOM 1508 C CA . ALA A 1 191 ? 12.783 5.615 -64.129 1.00 39.50 191 ALA A CA 1
ATOM 1509 C C . ALA A 1 191 ? 12.783 7.166 -64.228 1.00 39.50 191 ALA A C 1
ATOM 1511 O O . ALA A 1 191 ? 13.818 7.743 -64.560 1.00 39.50 191 ALA A O 1
ATOM 1512 N N . PRO A 1 192 ? 11.632 7.842 -64.019 1.00 43.66 192 PRO A N 1
ATOM 1513 C CA . PRO A 1 192 ? 11.279 9.122 -64.646 1.00 43.66 192 PRO A CA 1
ATOM 1514 C C . PRO A 1 192 ? 11.898 10.373 -64.008 1.00 43.66 192 PRO A C 1
ATOM 1516 O O . PRO A 1 192 ? 12.104 10.443 -62.799 1.00 43.66 192 PRO A O 1
ATOM 1519 N N . GLN A 1 193 ? 12.086 11.397 -64.848 1.00 43.88 193 GLN A N 1
ATOM 1520 C CA . GLN A 1 193 ? 12.398 12.781 -64.476 1.00 43.88 193 GLN A CA 1
ATOM 1521 C C . GLN A 1 193 ? 11.376 13.375 -63.499 1.00 43.88 193 GLN A C 1
ATOM 1523 O O . GLN A 1 193 ? 10.178 13.263 -63.750 1.00 43.88 193 GLN A O 1
ATOM 1528 N N . LEU A 1 194 ? 11.868 14.100 -62.483 1.00 34.44 194 LEU A N 1
ATOM 1529 C CA . LEU A 1 194 ? 11.356 15.388 -61.967 1.00 34.44 194 LEU A CA 1
ATOM 1530 C C . LEU A 1 194 ? 12.348 15.960 -60.908 1.00 34.44 194 LEU A C 1
ATOM 1532 O O . LEU A 1 194 ? 13.287 15.260 -60.535 1.00 34.44 194 LEU A O 1
ATOM 1536 N N . PRO A 1 195 ? 12.268 17.254 -60.527 1.00 41.34 195 PRO A N 1
ATOM 1537 C CA . PRO A 1 195 ? 13.272 18.263 -60.864 1.00 41.34 195 PRO A CA 1
ATOM 1538 C C . PRO A 1 195 ? 14.298 18.566 -59.759 1.00 41.34 195 PRO A C 1
ATOM 1540 O O . PRO A 1 195 ? 14.116 18.264 -58.582 1.00 41.34 195 PRO A O 1
ATOM 1543 N N . ALA A 1 196 ? 15.373 19.230 -60.187 1.00 32.53 196 ALA A N 1
ATOM 1544 C CA . ALA A 1 196 ? 16.506 19.682 -59.392 1.00 32.53 196 ALA A CA 1
ATOM 1545 C C . ALA A 1 196 ? 16.122 20.677 -58.281 1.00 32.53 196 ALA A C 1
ATOM 1547 O O . ALA A 1 196 ? 15.452 21.679 -58.526 1.00 32.53 196 ALA A O 1
ATOM 1548 N N . ALA A 1 197 ? 16.636 20.427 -57.075 1.00 31.72 197 ALA A N 1
ATOM 1549 C CA . ALA A 1 197 ? 16.661 21.374 -55.969 1.00 31.72 197 ALA A CA 1
ATOM 1550 C C . ALA A 1 197 ? 18.039 22.051 -55.900 1.00 31.72 197 ALA A C 1
ATOM 1552 O O . ALA A 1 197 ? 19.069 21.385 -55.799 1.00 31.72 197 ALA A O 1
ATOM 1553 N N . SER A 1 198 ? 18.051 23.382 -55.934 1.00 35.44 198 SER A N 1
ATOM 1554 C CA . SER A 1 198 ? 19.224 24.214 -55.672 1.00 35.44 198 SER A CA 1
ATOM 1555 C C . SER A 1 198 ? 19.259 24.678 -54.211 1.00 35.44 198 SER A C 1
ATOM 1557 O O . SER A 1 198 ? 18.311 25.303 -53.748 1.00 35.44 198 SER A O 1
ATOM 1559 N N . ALA A 1 199 ? 20.397 24.407 -53.565 1.00 36.28 199 ALA A N 1
ATOM 1560 C CA . ALA A 1 199 ? 21.109 25.176 -52.532 1.00 36.28 199 ALA A CA 1
ATOM 1561 C C . ALA A 1 199 ? 20.414 25.627 -51.214 1.00 36.28 199 ALA A C 1
ATOM 1563 O O . ALA A 1 199 ? 19.440 26.370 -51.181 1.00 36.28 199 ALA A O 1
ATOM 1564 N N . SER A 1 200 ? 21.064 25.220 -50.117 1.00 32.38 200 SER A N 1
ATOM 1565 C CA . SER A 1 200 ? 20.909 25.531 -48.678 1.00 32.38 200 SER A CA 1
ATOM 1566 C C . SER A 1 200 ? 21.369 26.972 -48.279 1.00 32.38 200 SER A C 1
ATOM 1568 O O . SER A 1 200 ? 21.718 27.748 -49.162 1.00 32.38 200 SER A O 1
ATOM 1570 N N . PRO A 1 201 ? 21.614 27.320 -46.986 1.00 42.91 201 PRO A N 1
ATOM 1571 C CA . PRO A 1 201 ? 20.686 27.546 -45.858 1.00 42.91 201 PRO A CA 1
ATOM 1572 C C . PRO A 1 201 ? 20.922 28.897 -45.105 1.00 42.91 201 PRO A C 1
ATOM 1574 O O . PRO A 1 201 ? 22.013 29.455 -45.155 1.00 42.91 201 PRO A O 1
ATOM 1577 N N . SER A 1 202 ? 19.971 29.379 -44.283 1.00 28.02 202 SER A N 1
ATOM 1578 C CA . SER A 1 202 ? 20.246 30.028 -42.966 1.00 28.02 202 SER A CA 1
ATOM 1579 C C . SER A 1 202 ? 18.977 30.435 -42.183 1.00 28.02 202 SER A C 1
ATOM 1581 O O . SER A 1 202 ? 17.947 30.782 -42.747 1.00 28.02 202 SER A O 1
ATOM 1583 N N . LYS A 1 203 ? 19.086 30.326 -40.847 1.00 33.56 203 LYS A N 1
ATOM 1584 C CA . LYS A 1 203 ? 18.131 30.663 -39.760 1.00 33.56 203 LYS A CA 1
ATOM 1585 C C . LYS A 1 203 ? 18.015 32.204 -39.601 1.00 33.56 203 LYS A C 1
ATOM 1587 O O . LYS A 1 203 ? 18.954 32.885 -39.982 1.00 33.56 203 LYS A O 1
ATOM 1592 N N . GLN A 1 204 ? 16.973 32.831 -39.034 1.00 31.06 204 GLN A N 1
ATOM 1593 C CA . GLN A 1 204 ? 16.388 32.670 -37.687 1.00 31.06 204 GLN A CA 1
ATOM 1594 C C . GLN A 1 204 ? 14.974 33.303 -37.560 1.00 31.06 204 GLN A C 1
ATOM 1596 O O . GLN A 1 204 ? 14.693 34.298 -38.212 1.00 31.06 204 GLN A O 1
ATOM 1601 N N . ALA A 1 205 ? 14.164 32.689 -36.673 1.00 29.39 205 ALA A N 1
ATOM 1602 C CA . ALA A 1 205 ? 13.087 33.163 -35.764 1.00 29.39 205 ALA A CA 1
ATOM 1603 C C . ALA A 1 205 ? 12.325 34.488 -36.067 1.00 29.39 205 ALA A C 1
ATOM 1605 O O . ALA A 1 205 ? 12.926 35.499 -36.384 1.00 29.39 205 ALA A O 1
ATOM 1606 N N . SER A 1 206 ? 11.008 34.649 -35.854 1.00 31.22 206 SER A N 1
ATOM 1607 C CA . SER A 1 206 ? 10.163 34.184 -34.737 1.00 31.22 206 SER A CA 1
ATOM 1608 C C . SER A 1 206 ? 8.660 34.448 -35.013 1.00 31.22 206 SER A C 1
ATOM 1610 O O . SER A 1 206 ? 8.322 35.441 -35.643 1.00 31.22 206 SER A O 1
ATOM 1612 N N . THR A 1 207 ? 7.792 33.621 -34.412 1.00 28.80 207 THR A N 1
ATOM 1613 C CA . THR A 1 207 ? 6.535 33.984 -33.703 1.00 28.80 207 THR A CA 1
ATOM 1614 C C . THR A 1 207 ? 5.303 34.535 -34.468 1.00 28.80 207 THR A C 1
ATOM 1616 O O . THR A 1 207 ? 5.205 35.713 -34.763 1.00 28.80 207 THR A O 1
ATOM 1619 N N . SER A 1 208 ? 4.268 33.675 -34.539 1.00 29.75 208 SER A N 1
ATOM 1620 C CA . SER A 1 208 ? 2.859 33.922 -34.138 1.00 29.75 208 SER A CA 1
ATOM 1621 C C . SER A 1 208 ? 1.912 34.845 -34.942 1.00 29.75 208 SER A C 1
ATOM 1623 O O . SER A 1 208 ? 2.103 36.049 -35.026 1.00 29.75 208 SER A O 1
ATOM 1625 N N . GLN A 1 209 ? 0.743 34.246 -35.235 1.00 30.94 209 GLN A N 1
ATOM 1626 C CA . GLN A 1 209 ? -0.640 34.775 -35.227 1.00 30.94 209 GLN A CA 1
ATOM 1627 C C . GLN A 1 209 ? -1.385 35.111 -36.545 1.00 30.94 209 GLN A C 1
ATOM 1629 O O . GLN A 1 209 ? -1.085 36.050 -37.262 1.00 30.94 209 GLN A O 1
ATOM 1634 N N . HIS A 1 210 ? -2.504 34.380 -36.694 1.00 29.17 210 HIS A N 1
ATOM 1635 C CA . HIS A 1 210 ? -3.858 34.795 -37.108 1.00 29.17 210 HIS A CA 1
ATOM 1636 C C . HIS A 1 210 ? -4.266 35.079 -38.581 1.00 29.17 210 HIS A C 1
ATOM 1638 O O . HIS A 1 210 ? -3.984 36.123 -39.143 1.00 29.17 210 HIS A O 1
ATOM 1644 N N . ARG A 1 211 ? -5.237 34.240 -39.014 1.00 28.28 211 ARG A N 1
ATOM 1645 C CA . ARG A 1 211 ? -6.572 34.533 -39.619 1.00 28.28 211 ARG A CA 1
ATOM 1646 C C . ARG A 1 211 ? -6.745 34.839 -41.129 1.00 28.28 211 ARG A C 1
ATOM 1648 O O . ARG A 1 211 ? -6.163 35.763 -41.662 1.00 28.28 211 ARG A O 1
ATOM 1655 N N . LYS A 1 212 ? -7.818 34.194 -41.648 1.00 31.77 212 LYS A N 1
ATOM 1656 C CA . LYS A 1 212 ? -8.757 34.540 -42.758 1.00 31.77 212 LYS A CA 1
ATOM 1657 C C . LYS A 1 212 ? -8.212 34.423 -44.196 1.00 31.77 212 LYS A C 1
ATOM 1659 O O . LYS A 1 212 ? -7.186 34.990 -44.508 1.00 31.77 212 LYS A O 1
ATOM 1664 N N . LYS A 1 213 ? -8.781 33.565 -45.062 1.00 32.16 213 LYS A N 1
ATOM 1665 C CA . LYS A 1 213 ? -10.097 33.583 -45.766 1.00 32.16 213 LYS A CA 1
ATOM 1666 C C . LYS A 1 213 ? -10.114 34.576 -46.945 1.00 32.16 213 LYS A C 1
ATOM 1668 O O . LYS A 1 213 ? -10.145 35.772 -46.685 1.00 32.16 213 LYS A O 1
ATOM 1673 N N . GLY A 1 214 ? -10.227 34.071 -48.183 1.00 27.06 214 GLY A N 1
ATOM 1674 C CA . GLY A 1 214 ? -10.711 34.838 -49.345 1.00 27.06 214 GLY A CA 1
ATOM 1675 C C . GLY A 1 214 ? -10.059 34.517 -50.700 1.00 27.06 214 GLY A C 1
ATOM 1676 O O . GLY A 1 214 ? -8.957 34.974 -50.956 1.00 27.06 214 GLY A O 1
ATOM 1677 N N . ASP A 1 215 ? -10.768 33.717 -51.502 1.00 28.12 215 ASP A N 1
ATOM 1678 C CA . ASP A 1 215 ? -11.079 33.770 -52.949 1.00 28.12 215 ASP A CA 1
ATOM 1679 C C . ASP A 1 215 ? -10.348 34.680 -53.973 1.00 28.12 215 ASP A C 1
ATOM 1681 O O . ASP A 1 215 ? -9.988 35.818 -53.687 1.00 28.12 215 ASP A O 1
ATOM 1685 N N . LYS A 1 216 ? -10.431 34.186 -55.232 1.00 33.16 216 LYS A N 1
ATOM 1686 C CA . LYS A 1 216 ? -10.420 34.844 -56.571 1.00 33.16 216 LYS A CA 1
ATOM 1687 C C . LYS A 1 216 ? -9.054 35.137 -57.213 1.00 33.16 216 LYS A C 1
ATOM 1689 O O . LYS A 1 216 ? -8.218 35.798 -56.621 1.00 33.16 216 LYS A O 1
ATOM 1694 N N . GLU A 1 217 ? -8.708 34.491 -58.336 1.00 24.66 217 GLU A N 1
ATOM 1695 C CA . GLU A 1 217 ? -9.138 34.669 -59.754 1.00 24.66 217 GLU A CA 1
ATOM 1696 C C . GLU A 1 217 ? -8.327 35.731 -60.522 1.00 24.66 217 GLU A C 1
ATOM 1698 O O . GLU A 1 217 ? -7.899 36.723 -59.947 1.00 24.66 217 GLU A O 1
ATOM 1703 N N . PHE A 1 218 ? -8.249 35.521 -61.847 1.00 27.30 218 PHE A N 1
ATOM 1704 C CA . PHE A 1 218 ? -7.824 36.442 -62.922 1.00 27.30 218 PHE A CA 1
ATOM 1705 C C . PHE A 1 218 ? -6.309 36.490 -63.249 1.00 27.30 218 PHE A C 1
ATOM 1707 O O . PHE A 1 218 ? -5.502 36.920 -62.437 1.00 27.30 218 PHE A O 1
ATOM 1714 N N . THR A 1 219 ? -5.856 35.813 -64.329 1.00 25.55 219 THR A N 1
ATOM 1715 C CA . THR A 1 219 ? -5.634 36.306 -65.730 1.00 25.55 219 THR A CA 1
ATOM 1716 C C . THR A 1 219 ? -4.627 37.466 -65.801 1.00 25.55 219 THR A C 1
ATOM 1718 O O . THR A 1 219 ? -4.667 38.347 -64.961 1.00 25.55 219 THR A O 1
ATOM 1721 N N . SER A 1 220 ? -3.739 37.648 -66.773 1.00 29.08 220 SER A N 1
ATOM 1722 C CA . SER A 1 220 ? -3.593 37.206 -68.165 1.00 29.08 220 SER A CA 1
ATOM 1723 C C . SER A 1 220 ? -2.279 37.810 -68.685 1.00 29.08 220 SER A C 1
ATOM 1725 O O . SER A 1 220 ? -1.837 38.823 -68.144 1.00 29.08 220 SER A O 1
ATOM 1727 N N . SER A 1 221 ? -1.817 37.305 -69.843 1.00 27.56 221 SER A N 1
ATOM 1728 C CA . SER A 1 221 ? -1.075 38.031 -70.906 1.00 27.56 221 SER A CA 1
ATOM 1729 C C . SER A 1 221 ? 0.336 38.533 -70.542 1.00 27.56 221 SER A C 1
ATOM 1731 O O . SER A 1 221 ? 0.579 38.981 -69.438 1.00 27.56 221 SER A O 1
ATOM 1733 N N . SER A 1 222 ? 1.368 38.503 -71.382 1.00 28.91 222 SER A N 1
ATOM 1734 C CA . SER A 1 222 ? 1.527 38.571 -72.846 1.00 28.91 222 SER A CA 1
ATOM 1735 C C . SER A 1 222 ? 3.026 38.313 -73.108 1.00 28.91 222 SER A C 1
ATOM 1737 O O . SER A 1 222 ? 3.852 38.816 -72.357 1.00 28.91 222 SER A O 1
ATOM 1739 N N . ALA A 1 223 ? 3.431 37.391 -73.980 1.00 30.11 223 ALA A N 1
ATOM 1740 C CA . ALA A 1 223 ? 3.548 37.489 -75.441 1.00 30.11 223 ALA A CA 1
ATOM 1741 C C . ALA A 1 223 ? 4.916 37.997 -75.954 1.00 30.11 223 ALA A C 1
ATOM 1743 O O . ALA A 1 223 ? 5.425 39.032 -75.534 1.00 30.11 223 ALA A O 1
ATOM 1744 N N . SER A 1 224 ? 5.365 37.291 -77.000 1.00 27.95 224 SER A N 1
ATOM 1745 C CA . SER A 1 224 ? 6.369 37.641 -78.020 1.00 27.95 224 SER A CA 1
ATOM 1746 C C . SER A 1 224 ? 7.837 37.299 -77.693 1.00 27.95 224 SER A C 1
ATOM 1748 O O . SER A 1 224 ? 8.300 37.567 -76.595 1.00 27.95 224 SER A O 1
ATOM 1750 N N . SER A 1 225 ? 8.677 36.764 -78.587 1.00 29.22 225 SER A N 1
ATOM 1751 C CA . SER A 1 225 ? 8.553 36.094 -79.903 1.00 29.22 225 SER A CA 1
ATOM 1752 C C . SER A 1 225 ? 9.983 35.826 -80.428 1.00 29.22 225 SER A C 1
ATOM 1754 O O . SER A 1 225 ? 10.888 36.566 -80.042 1.00 29.22 225 SER A O 1
ATOM 1756 N N . LYS A 1 226 ? 10.100 34.894 -81.396 1.00 32.81 226 LYS A N 1
ATOM 1757 C CA . LYS A 1 226 ? 11.193 34.621 -82.376 1.00 32.81 226 LYS A CA 1
ATOM 1758 C C . LYS A 1 226 ? 12.138 33.459 -82.004 1.00 32.81 226 LYS A C 1
ATOM 1760 O O . LYS A 1 226 ? 12.888 33.574 -81.043 1.00 32.81 226 LYS A O 1
ATOM 1765 N N . GLU A 1 227 ? 11.953 32.253 -82.566 1.00 29.27 227 GLU A N 1
ATOM 1766 C CA . GLU A 1 227 ? 12.322 31.758 -83.930 1.00 29.27 227 GLU A CA 1
ATOM 1767 C C . GLU A 1 227 ? 13.855 31.724 -84.115 1.00 29.27 227 GLU A C 1
ATOM 1769 O O . GLU A 1 227 ? 14.471 32.780 -84.211 1.00 29.27 227 GLU A O 1
ATOM 1774 N N . ASP A 1 228 ? 14.540 30.585 -83.919 1.00 29.69 228 ASP A N 1
ATOM 1775 C CA . ASP A 1 228 ? 14.764 29.415 -84.823 1.00 29.69 228 ASP A CA 1
ATOM 1776 C C . ASP A 1 228 ? 16.184 29.503 -85.456 1.00 29.69 228 ASP A C 1
ATOM 1778 O O . ASP A 1 228 ? 16.793 30.569 -85.427 1.00 29.69 228 ASP A O 1
ATOM 1782 N N . PRO A 1 229 ? 16.743 28.477 -86.129 1.00 44.03 229 PRO A N 1
ATOM 1783 C CA . PRO A 1 229 ? 16.956 27.078 -85.742 1.00 44.03 229 PRO A CA 1
ATOM 1784 C C . PRO A 1 229 ? 18.423 26.639 -86.029 1.00 44.03 229 PRO A C 1
ATOM 1786 O O . PRO A 1 229 ? 19.081 27.190 -86.906 1.00 44.03 229 PRO A O 1
ATOM 1789 N N . ASN A 1 230 ? 18.954 25.597 -85.375 1.00 31.59 230 ASN A N 1
ATOM 1790 C CA . ASN A 1 230 ? 19.952 24.738 -86.039 1.00 31.59 230 ASN A CA 1
ATOM 1791 C C . ASN A 1 230 ? 20.137 23.375 -85.356 1.00 31.59 230 ASN A C 1
ATOM 1793 O O . ASN A 1 230 ? 20.754 23.239 -84.305 1.00 31.59 230 ASN A O 1
ATOM 1797 N N . ALA A 1 231 ? 19.533 22.384 -86.007 1.00 27.62 231 ALA A N 1
ATOM 1798 C CA . ALA A 1 231 ? 20.052 21.063 -86.335 1.00 27.62 231 ALA A CA 1
ATOM 1799 C C . ALA A 1 231 ? 21.172 20.430 -85.475 1.00 27.62 231 ALA A C 1
ATOM 1801 O O . ALA A 1 231 ? 22.326 20.841 -85.491 1.00 27.62 231 ALA A O 1
ATOM 1802 N N . LEU A 1 232 ? 20.809 19.254 -84.946 1.00 31.44 232 LEU A N 1
ATOM 1803 C CA . LEU A 1 232 ? 21.582 18.007 -84.993 1.00 31.44 232 LEU A CA 1
ATOM 1804 C C . LEU A 1 232 ? 22.954 18.002 -84.305 1.00 31.44 232 LEU A C 1
ATOM 1806 O O . LEU A 1 232 ? 23.977 18.252 -84.926 1.00 31.44 232 LEU A O 1
ATOM 1810 N N . THR A 1 233 ? 22.995 17.457 -83.086 1.00 32.16 233 THR A N 1
ATOM 1811 C CA . THR A 1 233 ? 23.936 16.370 -82.758 1.00 32.16 233 THR A CA 1
ATOM 1812 C C . THR A 1 233 ? 23.330 15.484 -81.667 1.00 32.16 233 THR A C 1
ATOM 1814 O O . THR A 1 233 ? 23.517 15.694 -80.473 1.00 32.16 233 THR A O 1
ATOM 1817 N N . ILE A 1 234 ? 22.607 14.448 -82.096 1.00 49.47 234 ILE A N 1
ATOM 1818 C CA . ILE A 1 234 ? 22.477 13.208 -81.328 1.00 49.47 234 ILE A CA 1
ATOM 1819 C C . ILE A 1 234 ? 23.836 12.512 -81.433 1.00 49.47 234 ILE A C 1
ATOM 1821 O O . ILE A 1 234 ? 24.129 11.910 -82.463 1.00 49.47 234 ILE A O 1
ATOM 1825 N N . LYS A 1 235 ? 24.672 12.604 -80.397 1.00 36.03 235 LYS A N 1
ATOM 1826 C CA . LYS A 1 235 ? 25.779 11.667 -80.150 1.00 36.03 235 LYS A CA 1
ATOM 1827 C C . LYS A 1 235 ? 25.870 11.435 -78.644 1.00 36.03 235 LYS A C 1
ATOM 1829 O O . LYS A 1 235 ? 26.184 12.330 -77.876 1.00 36.03 235 LYS A O 1
ATOM 1834 N N . GLN A 1 236 ? 25.334 10.299 -78.206 1.00 41.69 236 GLN A N 1
ATOM 1835 C CA . GLN A 1 236 ? 26.164 9.194 -77.720 1.00 41.69 236 GLN A CA 1
ATOM 1836 C C . GLN A 1 236 ? 27.041 9.587 -76.525 1.00 41.69 236 GLN A C 1
ATOM 1838 O O . GLN A 1 236 ? 28.241 9.727 -76.677 1.00 41.69 236 GLN A O 1
ATOM 1843 N N . ASN A 1 237 ? 26.449 9.708 -75.334 1.00 37.12 237 ASN A N 1
ATOM 1844 C CA . ASN A 1 237 ? 27.209 9.718 -74.075 1.00 37.12 237 ASN A CA 1
ATOM 1845 C C . ASN A 1 237 ? 26.595 8.817 -72.984 1.00 37.12 237 ASN A C 1
ATOM 1847 O O . ASN A 1 237 ? 27.010 8.879 -71.834 1.00 37.12 237 ASN A O 1
ATOM 1851 N N . SER A 1 238 ? 25.654 7.921 -73.316 1.00 46.88 238 SER A N 1
ATOM 1852 C CA . SER A 1 238 ? 25.070 7.004 -72.317 1.00 46.88 238 SER A CA 1
ATOM 1853 C C . SER A 1 238 ? 25.922 5.760 -72.026 1.00 46.88 238 SER A C 1
ATOM 1855 O O . SER A 1 238 ? 25.562 4.981 -71.154 1.00 46.88 238 SER A O 1
ATOM 1857 N N . VAL A 1 239 ? 27.038 5.554 -72.737 1.00 42.12 239 VAL A N 1
ATOM 1858 C CA . VAL A 1 239 ? 27.929 4.390 -72.542 1.00 42.12 239 VAL A CA 1
ATOM 1859 C C . VAL A 1 239 ? 29.171 4.750 -71.712 1.00 42.12 239 VAL A C 1
ATOM 1861 O O . VAL A 1 239 ? 29.726 3.891 -71.034 1.00 42.12 239 VAL A O 1
ATOM 1864 N N . LEU A 1 240 ? 29.570 6.029 -71.672 1.00 41.41 240 LEU A N 1
ATOM 1865 C CA . LEU A 1 240 ? 30.719 6.484 -70.873 1.00 41.41 240 LEU A CA 1
ATOM 1866 C C . LEU A 1 240 ? 30.419 6.589 -69.370 1.00 41.41 240 LEU A C 1
ATOM 1868 O O . LEU A 1 240 ? 31.339 6.476 -68.572 1.00 41.41 240 LEU A O 1
ATOM 1872 N N . SER A 1 241 ? 29.149 6.699 -68.966 1.00 49.53 241 SER A N 1
ATOM 1873 C CA . SER A 1 241 ? 28.776 6.725 -67.543 1.00 49.53 241 SER A CA 1
ATOM 1874 C C . SER A 1 241 ? 28.891 5.359 -66.849 1.00 49.53 241 SER A C 1
ATOM 1876 O O . SER A 1 241 ? 28.942 5.316 -65.625 1.00 49.53 241 SER A O 1
ATOM 1878 N N . LEU A 1 242 ? 28.923 4.248 -67.600 1.00 47.78 242 LEU A N 1
ATOM 1879 C CA . LEU A 1 242 ? 29.050 2.898 -67.030 1.00 47.78 242 LEU A CA 1
ATOM 1880 C C . LEU A 1 242 ? 30.522 2.486 -66.843 1.00 47.78 242 LEU A C 1
ATOM 1882 O O . LEU A 1 242 ? 30.845 1.735 -65.926 1.00 47.78 242 LEU A O 1
ATOM 1886 N N . LEU A 1 243 ? 31.418 3.004 -67.694 1.00 45.62 243 LEU A N 1
ATOM 1887 C CA . LEU A 1 243 ? 32.871 2.827 -67.562 1.00 45.62 243 LEU A CA 1
ATOM 1888 C C . LEU A 1 243 ? 33.472 3.706 -66.455 1.00 45.62 243 LEU A C 1
ATOM 1890 O O . LEU A 1 243 ? 34.530 3.373 -65.927 1.00 45.62 243 LEU A O 1
ATOM 1894 N N . ASP A 1 244 ? 32.782 4.782 -66.075 1.00 53.41 244 ASP A N 1
ATOM 1895 C CA . ASP A 1 244 ? 33.199 5.677 -64.991 1.00 53.41 244 ASP A CA 1
ATOM 1896 C C . ASP A 1 244 ? 33.070 5.025 -63.602 1.00 53.41 244 ASP A C 1
ATOM 1898 O O . ASP A 1 244 ? 33.778 5.379 -62.667 1.00 53.41 244 ASP A O 1
ATOM 1902 N N . MET A 1 245 ? 32.226 3.995 -63.472 1.00 54.12 245 MET A N 1
ATOM 1903 C CA . MET A 1 245 ? 31.987 3.284 -62.210 1.00 54.12 245 MET A CA 1
ATOM 1904 C C . MET A 1 245 ? 33.136 2.336 -61.813 1.00 54.12 245 MET A C 1
ATOM 1906 O O . MET A 1 245 ? 33.266 1.973 -60.647 1.00 54.12 245 MET A O 1
ATOM 1910 N N . PHE A 1 246 ? 33.987 1.955 -62.774 1.00 60.69 246 PHE A N 1
ATOM 1911 C CA . PHE A 1 246 ? 35.170 1.111 -62.562 1.00 60.69 246 PHE A CA 1
ATOM 1912 C C . PHE A 1 246 ? 36.482 1.900 -62.632 1.00 60.69 246 PHE A C 1
ATOM 1914 O O . PHE A 1 246 ? 37.559 1.299 -62.670 1.00 60.69 246 PHE A O 1
ATOM 1921 N N . GLN A 1 247 ? 36.425 3.239 -62.628 1.00 70.44 247 GLN A N 1
ATOM 1922 C CA . GLN A 1 247 ? 37.635 4.017 -62.403 1.00 70.44 247 GLN A CA 1
ATOM 1923 C C . GLN A 1 247 ? 38.229 3.640 -61.035 1.00 70.44 247 GLN A C 1
ATOM 1925 O O . GLN A 1 247 ? 37.484 3.558 -60.054 1.00 70.44 247 GLN A O 1
ATOM 1930 N N . PRO A 1 248 ? 39.558 3.460 -60.924 1.00 71.38 248 PRO A N 1
ATOM 1931 C CA . PRO A 1 248 ? 40.213 3.107 -59.663 1.00 71.38 248 PRO A CA 1
ATOM 1932 C C . PRO A 1 248 ? 39.823 4.030 -58.500 1.00 71.38 248 PRO A C 1
ATOM 1934 O O . PRO A 1 248 ? 39.643 3.565 -57.382 1.00 71.38 248 PRO A O 1
ATOM 1937 N N . GLN A 1 249 ? 39.602 5.317 -58.789 1.00 71.62 249 GLN A N 1
ATOM 1938 C CA . GLN A 1 249 ? 39.182 6.335 -57.822 1.00 71.62 249 GLN A CA 1
ATOM 1939 C C . GLN A 1 249 ? 37.742 6.122 -57.321 1.00 71.62 249 GLN A C 1
ATOM 1941 O O . GLN A 1 249 ? 37.462 6.319 -56.141 1.00 71.62 249 GLN A O 1
ATOM 1946 N N . CYS A 1 250 ? 36.826 5.676 -58.187 1.00 72.19 250 CYS A N 1
ATOM 1947 C CA . CYS A 1 250 ? 35.447 5.347 -57.816 1.00 72.19 250 CYS A CA 1
ATOM 1948 C C . CYS A 1 250 ? 35.378 4.050 -57.005 1.00 72.19 250 CYS A C 1
ATOM 1950 O O . CYS A 1 250 ? 34.652 3.983 -56.016 1.00 72.19 250 CYS A O 1
ATOM 1952 N N . VAL A 1 251 ? 36.180 3.047 -57.374 1.00 77.50 251 VAL A N 1
ATOM 1953 C CA . VAL A 1 251 ? 36.299 1.788 -56.622 1.00 77.50 251 VAL A CA 1
ATOM 1954 C C . VAL A 1 251 ? 36.895 2.041 -55.234 1.00 77.50 251 VAL A C 1
ATOM 1956 O O . VAL A 1 251 ? 36.394 1.516 -54.240 1.00 77.50 251 VAL A O 1
ATOM 1959 N N . GLU A 1 252 ? 37.914 2.895 -55.140 1.00 82.50 252 GLU A N 1
ATOM 1960 C CA . GLU A 1 252 ? 38.506 3.313 -53.869 1.00 82.50 252 GLU A CA 1
ATOM 1961 C C . GLU A 1 252 ? 37.498 4.088 -53.004 1.00 82.50 252 GLU A C 1
ATOM 1963 O O . GLU A 1 252 ? 37.309 3.746 -51.834 1.00 82.50 252 GLU A O 1
ATOM 1968 N N . ALA A 1 253 ? 36.760 5.042 -53.582 1.00 80.31 253 ALA A N 1
ATOM 1969 C CA . ALA A 1 253 ? 35.705 5.779 -52.884 1.00 80.31 253 ALA A CA 1
ATOM 1970 C C . ALA A 1 253 ? 34.568 4.865 -52.388 1.00 80.31 253 ALA A C 1
ATOM 1972 O O . ALA A 1 253 ? 34.112 5.010 -51.253 1.00 80.31 253 ALA A O 1
ATOM 1973 N N . MET A 1 254 ? 34.144 3.881 -53.189 1.00 80.38 254 MET A N 1
ATOM 1974 C CA . MET A 1 254 ? 33.158 2.878 -52.775 1.00 80.38 254 MET A CA 1
ATOM 1975 C C . MET A 1 254 ? 33.693 1.98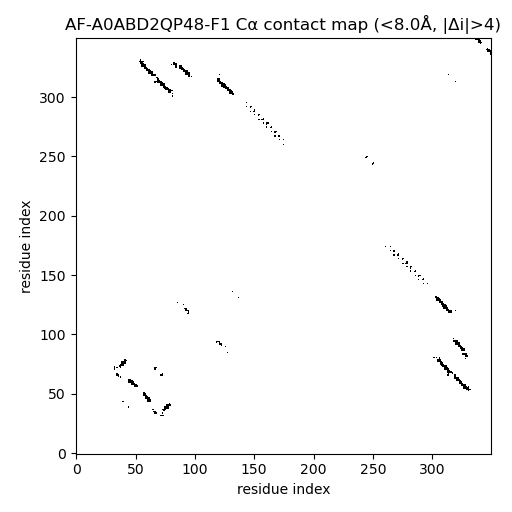6 -51.652 1.00 80.38 254 MET A C 1
ATOM 1977 O O . MET A 1 254 ? 32.984 1.735 -50.683 1.00 80.38 254 MET A O 1
ATOM 1981 N N . SER A 1 255 ? 34.952 1.548 -51.733 1.00 83.88 255 SER A N 1
ATOM 1982 C CA . SER A 1 255 ? 35.578 0.743 -50.678 1.00 83.88 255 SER A CA 1
ATOM 1983 C C . SER A 1 255 ? 35.706 1.512 -49.354 1.00 83.88 255 SER A C 1
ATOM 1985 O O . SER A 1 255 ? 35.477 0.950 -48.283 1.00 83.88 255 SER A O 1
ATOM 1987 N N . SER A 1 256 ? 36.003 2.816 -49.424 1.00 85.94 256 SER A N 1
ATOM 1988 C CA . SER A 1 256 ? 36.024 3.716 -48.269 1.00 85.94 256 SER A CA 1
ATOM 1989 C C . SER A 1 256 ? 34.626 3.898 -47.680 1.00 85.94 256 SER A C 1
ATOM 1991 O O . SER A 1 256 ? 34.464 3.827 -46.461 1.00 85.94 256 SER A O 1
ATOM 1993 N N . PHE A 1 257 ? 33.611 4.056 -48.534 1.00 86.62 257 PHE A N 1
ATOM 1994 C CA . PHE A 1 257 ? 32.222 4.143 -48.103 1.00 86.62 257 PHE A CA 1
ATOM 1995 C C . PHE A 1 257 ? 31.749 2.863 -47.408 1.00 86.62 257 PHE A C 1
ATOM 1997 O O . PHE A 1 257 ? 31.178 2.967 -46.330 1.00 86.62 257 PHE A O 1
ATOM 2004 N N . PHE A 1 258 ? 31.998 1.673 -47.967 1.00 86.56 258 PHE A N 1
ATOM 2005 C CA . PHE A 1 258 ? 31.551 0.418 -47.351 1.00 86.56 258 PHE A CA 1
ATOM 2006 C C . PHE A 1 258 ? 32.188 0.182 -45.981 1.00 86.56 258 PHE A C 1
ATOM 2008 O O . PHE A 1 258 ? 31.478 -0.191 -45.055 1.00 86.56 258 PHE A O 1
ATOM 2015 N N . ARG A 1 259 ? 33.477 0.502 -45.811 1.00 89.69 259 ARG A N 1
ATOM 2016 C CA . ARG A 1 259 ? 34.123 0.456 -44.488 1.00 89.69 259 ARG A CA 1
ATOM 2017 C C . ARG A 1 259 ? 33.467 1.415 -43.499 1.00 89.69 259 ARG A C 1
ATOM 2019 O O . ARG A 1 259 ? 33.116 1.019 -42.397 1.00 89.69 259 ARG A O 1
ATOM 2026 N N . LEU A 1 260 ? 33.245 2.665 -43.909 1.00 89.19 260 LEU A N 1
ATOM 2027 C CA . LEU A 1 260 ? 32.604 3.659 -43.049 1.00 89.19 260 LEU A CA 1
ATOM 2028 C C . LEU A 1 260 ? 31.146 3.293 -42.740 1.00 89.19 260 LEU A C 1
ATOM 2030 O O . LEU A 1 260 ? 30.671 3.544 -41.638 1.00 89.19 260 LEU A O 1
ATOM 2034 N N . TYR A 1 261 ? 30.437 2.696 -43.694 1.00 92.00 261 TYR A N 1
ATOM 2035 C CA . TYR A 1 261 ? 29.087 2.178 -43.513 1.00 92.00 261 TYR A CA 1
ATOM 2036 C C . TYR A 1 261 ? 29.067 1.038 -42.493 1.00 92.00 261 TYR A C 1
ATOM 2038 O O . TYR A 1 261 ? 28.255 1.083 -41.575 1.00 92.00 261 TYR A O 1
ATOM 2046 N N . GLU A 1 262 ? 29.957 0.053 -42.625 1.00 92.00 262 GLU A N 1
ATOM 2047 C CA . GLU A 1 262 ? 30.089 -1.064 -41.683 1.00 92.00 262 GLU A CA 1
ATOM 2048 C C . GLU A 1 262 ? 30.413 -0.559 -40.272 1.00 92.00 262 GLU A C 1
ATOM 2050 O O . GLU A 1 262 ? 29.717 -0.917 -39.319 1.00 92.00 262 GLU A O 1
ATOM 2055 N N . ASP A 1 263 ? 31.379 0.355 -40.148 1.00 93.88 263 ASP A N 1
ATOM 2056 C CA . ASP A 1 263 ? 31.765 0.962 -38.872 1.00 93.88 263 ASP A CA 1
ATOM 2057 C C . ASP A 1 263 ? 30.601 1.744 -38.232 1.00 93.88 263 ASP A C 1
ATOM 2059 O O . ASP A 1 263 ? 30.319 1.607 -37.039 1.00 93.88 263 ASP A O 1
ATOM 2063 N N . GLN A 1 264 ? 29.890 2.565 -39.015 1.00 93.38 264 GLN A N 1
ATOM 2064 C CA . GLN A 1 264 ? 28.754 3.353 -38.520 1.00 93.38 264 GLN A CA 1
ATOM 2065 C C . GLN A 1 264 ? 27.543 2.475 -38.190 1.00 93.38 264 GLN A C 1
ATOM 2067 O O . GLN A 1 264 ? 26.867 2.728 -37.194 1.00 93.38 264 GLN A O 1
ATOM 2072 N N . ALA A 1 265 ? 27.267 1.439 -38.983 1.00 93.12 265 ALA A N 1
ATOM 2073 C CA . ALA A 1 265 ? 26.195 0.487 -38.714 1.00 93.12 265 ALA A CA 1
ATOM 2074 C C . ALA A 1 265 ? 26.467 -0.297 -37.423 1.00 93.12 265 ALA A C 1
ATOM 2076 O O . ALA A 1 265 ? 25.578 -0.377 -36.574 1.00 93.12 265 ALA A O 1
ATOM 2077 N N . SER A 1 266 ? 27.700 -0.786 -37.241 1.00 94.81 266 SER A N 1
ATOM 2078 C CA . SER A 1 266 ? 28.126 -1.467 -36.013 1.00 94.81 266 SER A CA 1
ATOM 2079 C C . SER A 1 266 ? 27.970 -0.556 -34.797 1.00 94.81 266 SER A C 1
ATOM 2081 O O . SER A 1 266 ? 27.320 -0.932 -33.828 1.00 94.81 266 SER A O 1
ATOM 2083 N N . ASN A 1 267 ? 28.470 0.681 -34.868 1.00 95.88 267 ASN A N 1
ATOM 2084 C CA . ASN A 1 267 ? 28.376 1.636 -33.762 1.00 95.88 267 ASN A CA 1
ATOM 2085 C C . ASN A 1 267 ? 26.916 1.989 -33.407 1.00 95.88 267 ASN A C 1
ATOM 2087 O O . ASN A 1 267 ? 26.548 2.090 -32.234 1.00 95.88 267 ASN A O 1
ATOM 2091 N N . LEU A 1 268 ? 26.045 2.151 -34.409 1.00 94.56 268 LEU A N 1
ATOM 2092 C CA . LEU A 1 268 ? 24.619 2.384 -34.173 1.00 94.56 268 LEU A CA 1
ATOM 2093 C C . LEU A 1 268 ? 23.937 1.169 -33.533 1.00 94.56 268 LEU A C 1
ATOM 2095 O O . LEU A 1 268 ? 23.071 1.356 -32.675 1.00 94.56 268 LEU A O 1
ATOM 2099 N N . ASP A 1 269 ? 24.315 -0.051 -33.913 1.00 95.00 269 ASP A N 1
ATOM 2100 C CA . ASP A 1 269 ? 23.792 -1.273 -33.302 1.00 95.00 269 ASP A CA 1
ATOM 2101 C C . ASP A 1 269 ? 24.289 -1.452 -31.858 1.00 95.00 269 ASP A C 1
ATOM 2103 O O . ASP A 1 269 ? 23.468 -1.736 -30.980 1.00 95.00 269 ASP A O 1
ATOM 2107 N N . ASP A 1 270 ? 25.560 -1.159 -31.574 1.00 96.50 270 ASP A N 1
ATOM 2108 C CA . ASP A 1 270 ? 26.117 -1.139 -30.214 1.00 96.50 270 ASP A CA 1
ATOM 2109 C C . ASP A 1 270 ? 25.408 -0.094 -29.341 1.00 96.50 270 ASP A C 1
ATOM 2111 O O . ASP A 1 270 ? 24.911 -0.398 -28.255 1.00 96.50 270 ASP A O 1
ATOM 2115 N N . THR A 1 271 ? 25.250 1.129 -29.855 1.00 95.69 271 THR A N 1
ATOM 2116 C CA . THR A 1 271 ? 24.537 2.222 -29.172 1.00 95.69 271 THR A CA 1
ATOM 2117 C C . THR A 1 271 ? 23.073 1.862 -28.906 1.00 95.69 271 THR A C 1
ATOM 2119 O O . THR A 1 271 ? 22.502 2.227 -27.874 1.00 95.69 271 THR A O 1
ATOM 2122 N N . LYS A 1 272 ? 22.423 1.169 -29.847 1.00 94.38 272 LYS A N 1
ATOM 2123 C CA . LYS A 1 272 ? 21.040 0.703 -29.705 1.00 94.38 272 LYS A CA 1
ATOM 2124 C C . LYS A 1 272 ? 20.927 -0.384 -28.643 1.00 94.38 272 LYS A C 1
ATOM 2126 O O . LYS A 1 272 ? 19.938 -0.393 -27.912 1.00 94.38 272 LYS A O 1
ATOM 2131 N N . LEU A 1 273 ? 21.889 -1.303 -28.590 1.00 96.31 273 LEU A N 1
ATOM 2132 C CA . LEU A 1 273 ? 21.935 -2.362 -27.590 1.00 96.31 273 LEU A CA 1
ATOM 2133 C C . LEU A 1 273 ? 22.171 -1.779 -26.192 1.00 96.31 273 LEU A C 1
ATOM 2135 O O . LEU A 1 273 ? 21.405 -2.083 -25.283 1.00 96.31 273 LEU A O 1
ATOM 2139 N N . GLU A 1 274 ? 23.149 -0.884 -26.044 1.00 96.88 274 GLU A N 1
ATOM 2140 C CA . GLU A 1 274 ? 23.429 -0.169 -24.793 1.00 96.88 274 GLU A CA 1
ATOM 2141 C C . GLU A 1 274 ? 22.183 0.574 -24.292 1.00 96.88 274 GLU A C 1
ATOM 2143 O O . GLU A 1 274 ? 21.706 0.322 -23.189 1.00 96.88 274 GLU A O 1
ATOM 2148 N N . ALA A 1 275 ? 21.564 1.401 -25.142 1.00 94.38 275 ALA A N 1
ATOM 2149 C CA . ALA A 1 275 ? 20.377 2.163 -24.760 1.00 94.38 275 ALA A CA 1
ATOM 2150 C C . ALA A 1 275 ? 19.154 1.283 -24.429 1.00 94.38 275 ALA A C 1
ATOM 2152 O O . ALA A 1 275 ? 18.258 1.741 -23.720 1.00 94.38 275 ALA A O 1
ATOM 2153 N N . ARG A 1 276 ? 19.085 0.045 -24.943 1.00 95.75 276 ARG A N 1
ATOM 2154 C CA . ARG A 1 276 ? 18.062 -0.941 -24.548 1.00 95.75 276 ARG A CA 1
ATOM 2155 C C . ARG A 1 276 ? 18.360 -1.544 -23.182 1.00 95.75 276 ARG A C 1
ATOM 2157 O O . ARG A 1 276 ? 17.458 -1.593 -22.359 1.00 95.75 276 ARG A O 1
ATOM 2164 N N . ASN A 1 277 ? 19.603 -1.944 -22.933 1.00 97.31 277 ASN A N 1
ATOM 2165 C CA . ASN A 1 277 ? 20.005 -2.484 -21.635 1.00 97.31 277 ASN A CA 1
ATOM 2166 C C . ASN A 1 277 ? 19.780 -1.453 -20.517 1.00 97.31 277 ASN A C 1
ATOM 2168 O O . ASN A 1 277 ? 19.228 -1.785 -19.469 1.00 97.31 277 ASN A O 1
ATOM 2172 N N . ASP A 1 278 ? 20.129 -0.189 -20.771 1.00 96.25 278 ASP A N 1
ATOM 2173 C CA . ASP A 1 278 ? 19.871 0.916 -19.843 1.00 96.25 278 ASP A CA 1
ATOM 2174 C C . ASP A 1 278 ? 18.368 1.123 -19.604 1.00 96.25 278 ASP A C 1
ATOM 2176 O O . ASP A 1 278 ? 17.947 1.436 -18.489 1.00 96.25 278 ASP A O 1
ATOM 2180 N N . LEU A 1 279 ? 17.538 0.940 -20.640 1.00 96.19 279 LEU A N 1
ATOM 2181 C CA . LEU A 1 279 ? 16.083 1.053 -20.529 1.00 96.19 279 LEU A CA 1
ATOM 2182 C C . LEU A 1 279 ? 15.524 -0.048 -19.623 1.00 96.19 279 LEU A C 1
ATOM 2184 O O . LEU A 1 279 ? 14.752 0.255 -18.715 1.00 96.19 279 LEU A O 1
ATOM 2188 N N . ASP A 1 280 ? 15.940 -1.295 -19.840 1.00 96.06 280 ASP A N 1
ATOM 2189 C CA . ASP A 1 280 ? 15.508 -2.442 -19.039 1.00 96.06 280 ASP A CA 1
ATOM 2190 C C . ASP A 1 280 ? 15.917 -2.272 -17.567 1.00 96.06 280 ASP A C 1
ATOM 2192 O O . ASP A 1 280 ? 15.115 -2.516 -16.657 1.00 96.06 280 ASP A O 1
ATOM 2196 N N . LEU A 1 281 ? 17.137 -1.781 -17.323 1.00 96.62 281 LEU A N 1
ATOM 2197 C CA . LEU A 1 281 ? 17.622 -1.461 -15.981 1.00 96.62 281 LEU A CA 1
ATOM 2198 C C . LEU A 1 281 ? 16.806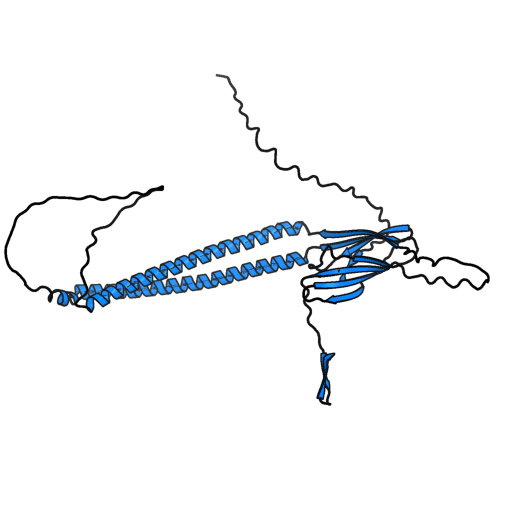 -0.331 -15.336 1.00 96.62 281 LEU A C 1
ATOM 2200 O O . LEU A 1 281 ? 16.411 -0.436 -14.174 1.00 96.62 281 LEU A O 1
ATOM 2204 N N . CYS A 1 282 ? 16.508 0.731 -16.086 1.00 95.62 282 CYS A N 1
ATOM 2205 C CA . CYS A 1 282 ? 15.681 1.838 -15.613 1.00 95.62 282 CYS A CA 1
ATOM 2206 C C . CYS A 1 282 ? 14.257 1.371 -15.265 1.00 95.62 282 CYS A C 1
ATOM 2208 O O . CYS A 1 282 ? 13.706 1.757 -14.233 1.00 95.62 282 CYS A O 1
ATOM 2210 N N . GLU A 1 283 ? 13.658 0.487 -16.067 1.00 95.38 283 GLU A N 1
ATOM 2211 C CA . GLU A 1 283 ? 12.350 -0.092 -15.752 1.00 95.38 283 GLU A CA 1
ATOM 2212 C C . GLU A 1 283 ? 12.370 -0.946 -14.484 1.00 95.38 283 GLU A C 1
ATOM 2214 O O . GLU A 1 283 ? 11.437 -0.863 -13.681 1.00 95.38 283 GLU A O 1
ATOM 2219 N N . LEU A 1 284 ? 13.421 -1.742 -14.282 1.00 96.38 284 LEU A N 1
ATOM 2220 C CA . LEU A 1 284 ? 13.601 -2.513 -13.055 1.00 96.38 284 LEU A CA 1
ATOM 2221 C C . LEU A 1 284 ? 13.718 -1.582 -11.842 1.00 96.38 284 LEU A C 1
ATOM 2223 O O . LEU A 1 284 ? 12.997 -1.766 -10.863 1.00 96.38 284 LEU A O 1
ATOM 2227 N N . ASN A 1 285 ? 14.522 -0.522 -11.945 1.00 96.44 285 ASN A N 1
ATOM 2228 C CA . ASN A 1 285 ? 14.665 0.480 -10.888 1.00 96.44 285 ASN A CA 1
ATOM 2229 C C . ASN A 1 285 ? 13.332 1.164 -10.549 1.00 96.44 285 ASN A C 1
ATOM 2231 O O . ASN A 1 285 ? 13.025 1.365 -9.372 1.00 96.44 285 ASN A O 1
ATOM 2235 N N . ILE A 1 286 ? 12.518 1.503 -11.556 1.00 95.12 286 ILE A N 1
ATOM 2236 C CA . ILE A 1 286 ? 11.180 2.073 -11.340 1.00 95.12 286 ILE A CA 1
ATOM 2237 C C . ILE A 1 286 ? 10.302 1.089 -10.560 1.00 95.12 286 ILE A C 1
ATOM 2239 O O . ILE A 1 286 ? 9.706 1.491 -9.560 1.00 95.12 286 ILE A O 1
ATOM 2243 N N . ARG A 1 287 ? 10.252 -0.188 -10.966 1.00 96.06 287 ARG A N 1
ATOM 2244 C CA . ARG A 1 287 ? 9.459 -1.216 -10.266 1.00 96.06 287 ARG A CA 1
ATOM 2245 C C . ARG A 1 287 ? 9.922 -1.404 -8.823 1.00 96.06 287 ARG A C 1
ATOM 2247 O O . ARG A 1 287 ? 9.090 -1.479 -7.923 1.00 96.06 287 ARG A O 1
ATOM 2254 N N . ASP A 1 288 ? 11.229 -1.418 -8.583 1.00 94.69 288 ASP A N 1
ATOM 2255 C CA . ASP A 1 288 ? 11.797 -1.550 -7.240 1.00 94.69 288 ASP A CA 1
ATOM 2256 C C . ASP A 1 288 ? 11.451 -0.356 -6.344 1.00 94.69 288 ASP A C 1
ATOM 2258 O O . ASP A 1 288 ? 11.133 -0.520 -5.163 1.00 94.69 288 ASP A O 1
ATOM 2262 N N . LEU A 1 289 ? 11.505 0.864 -6.884 1.00 94.06 289 LEU A N 1
ATOM 2263 C CA . LEU A 1 289 ? 11.106 2.072 -6.161 1.00 94.06 289 LEU A CA 1
ATOM 2264 C C . LEU A 1 289 ? 9.600 2.089 -5.867 1.00 94.06 289 LEU A C 1
ATOM 2266 O O . LEU A 1 289 ? 9.203 2.466 -4.763 1.00 94.06 289 LEU A O 1
ATOM 2270 N N . GLU A 1 290 ? 8.768 1.644 -6.810 1.00 93.06 290 GLU A N 1
ATOM 2271 C CA . GLU A 1 290 ? 7.320 1.498 -6.622 1.00 93.06 290 GLU A CA 1
ATOM 2272 C C . GLU A 1 290 ? 6.999 0.441 -5.554 1.00 93.06 290 GLU A C 1
ATOM 2274 O O . GLU A 1 290 ? 6.202 0.702 -4.654 1.00 93.06 290 GLU A O 1
ATOM 2279 N N . ALA A 1 291 ? 7.689 -0.703 -5.558 1.00 90.62 291 ALA A N 1
ATOM 2280 C CA . ALA A 1 291 ? 7.546 -1.730 -4.527 1.00 90.62 291 ALA A CA 1
ATOM 2281 C C . ALA A 1 291 ? 7.949 -1.216 -3.133 1.00 90.62 291 ALA A C 1
ATOM 2283 O O . ALA A 1 291 ? 7.253 -1.470 -2.146 1.00 90.62 291 ALA A O 1
ATOM 2284 N N . LYS A 1 292 ? 9.040 -0.440 -3.042 1.00 90.38 292 LYS A N 1
ATOM 2285 C CA . LYS A 1 292 ? 9.461 0.225 -1.795 1.00 90.38 292 LYS A CA 1
ATOM 2286 C C . LYS A 1 292 ? 8.409 1.214 -1.297 1.00 90.38 292 LYS A C 1
ATOM 2288 O O . LYS A 1 292 ? 8.163 1.267 -0.093 1.00 90.38 292 LYS A O 1
ATOM 2293 N N . LEU A 1 293 ? 7.777 1.969 -2.197 1.00 89.50 293 LEU A N 1
ATOM 2294 C CA . LEU A 1 293 ? 6.688 2.884 -1.854 1.00 89.50 293 LEU A CA 1
ATOM 2295 C C . LEU A 1 293 ? 5.463 2.116 -1.336 1.00 89.50 293 LEU A C 1
ATOM 2297 O O . LEU A 1 293 ? 4.968 2.437 -0.259 1.00 89.50 293 LEU A O 1
ATOM 2301 N N . CYS A 1 294 ? 5.039 1.055 -2.028 1.00 86.00 294 CYS A N 1
ATOM 2302 C CA . CYS A 1 294 ? 3.923 0.212 -1.593 1.00 86.00 294 CYS A CA 1
ATOM 2303 C C . CYS A 1 294 ? 4.179 -0.445 -0.231 1.00 86.00 294 CYS A C 1
ATOM 2305 O O . CYS A 1 294 ? 3.295 -0.456 0.619 1.00 86.00 294 CYS A O 1
ATOM 2307 N N . SER A 1 295 ? 5.386 -0.964 0.015 1.00 84.69 295 SER A N 1
ATOM 2308 C CA . SER A 1 295 ? 5.755 -1.519 1.324 1.00 84.69 295 SER A CA 1
ATOM 2309 C C . SER A 1 295 ? 5.714 -0.449 2.422 1.00 84.69 295 SER A C 1
ATOM 2311 O O . SER A 1 295 ? 5.166 -0.691 3.499 1.00 84.69 295 SER A O 1
ATOM 2313 N N . LEU A 1 296 ? 6.229 0.753 2.147 1.00 83.44 296 LEU A N 1
ATOM 2314 C CA . LEU A 1 296 ? 6.200 1.873 3.089 1.00 83.44 296 LEU A CA 1
ATOM 2315 C C . LEU A 1 296 ? 4.762 2.313 3.418 1.00 83.44 296 LEU A C 1
ATOM 2317 O O . LEU A 1 296 ? 4.461 2.601 4.577 1.00 83.44 296 LEU A O 1
ATOM 2321 N N . GLU A 1 297 ? 3.865 2.305 2.431 1.00 80.31 297 GLU A N 1
ATOM 2322 C CA . GLU A 1 297 ? 2.436 2.597 2.605 1.00 80.31 297 GLU A CA 1
ATOM 2323 C C . GLU A 1 297 ? 1.682 1.456 3.319 1.00 80.31 297 GLU A C 1
ATOM 2325 O O . GLU A 1 297 ? 0.857 1.716 4.190 1.00 80.31 297 GLU A O 1
ATOM 2330 N N . ALA A 1 298 ? 2.017 0.189 3.072 1.00 70.88 298 ALA A N 1
ATOM 2331 C CA . ALA A 1 298 ? 1.435 -0.940 3.805 1.00 70.88 298 ALA A CA 1
ATOM 2332 C C . ALA A 1 298 ? 1.835 -0.928 5.293 1.00 70.88 298 ALA A C 1
ATOM 2334 O O . ALA A 1 298 ? 1.016 -1.174 6.183 1.00 70.88 298 ALA A O 1
ATOM 2335 N N . HIS A 1 299 ? 3.088 -0.573 5.595 1.00 65.44 299 HIS A N 1
ATOM 2336 C CA . HIS A 1 299 ? 3.545 -0.391 6.973 1.00 65.44 299 HIS A CA 1
ATOM 2337 C C . HIS A 1 299 ? 2.889 0.816 7.669 1.00 65.44 299 HIS A C 1
ATOM 2339 O O . HIS A 1 299 ? 2.780 0.814 8.898 1.00 65.44 299 HIS A O 1
ATOM 2345 N N . PHE A 1 300 ? 2.411 1.819 6.924 1.00 62.62 300 PHE A N 1
ATOM 2346 C CA . PHE A 1 300 ? 1.700 2.973 7.484 1.00 62.62 300 PHE A CA 1
ATOM 2347 C C . PHE A 1 300 ? 0.372 2.568 8.130 1.00 62.62 300 PHE A C 1
ATOM 2349 O O . PHE A 1 300 ? 0.090 2.984 9.255 1.00 62.62 300 PHE A O 1
ATOM 2356 N N . GLU A 1 301 ? -0.401 1.700 7.476 1.00 58.06 301 GLU A N 1
ATOM 2357 C CA . GLU A 1 301 ? -1.693 1.259 8.008 1.00 58.06 301 GLU A CA 1
ATOM 2358 C C . GLU A 1 301 ? -1.541 0.467 9.314 1.00 58.06 301 GLU A C 1
ATOM 2360 O O . GLU A 1 301 ? -2.402 0.565 10.183 1.00 58.06 301 GLU A O 1
ATOM 2365 N N . THR A 1 302 ? -0.416 -0.238 9.497 1.00 61.44 302 THR A N 1
ATOM 2366 C CA . THR A 1 302 ? -0.117 -1.051 10.696 1.00 61.44 302 THR A CA 1
ATOM 2367 C C . THR A 1 302 ? 0.284 -0.272 11.945 1.00 61.44 302 THR A C 1
ATOM 2369 O O . THR A 1 302 ? 0.273 -0.846 13.031 1.00 61.44 302 THR A O 1
ATOM 2372 N N . ARG A 1 303 ? 0.644 1.013 11.826 1.00 64.00 303 ARG A N 1
ATOM 2373 C CA . ARG A 1 303 ? 1.176 1.817 12.948 1.00 64.00 303 ARG A CA 1
ATOM 2374 C C . ARG A 1 303 ? 0.238 2.921 13.435 1.00 64.00 303 ARG A C 1
ATOM 2376 O O . ARG A 1 303 ? 0.639 3.750 14.251 1.00 64.00 303 ARG A O 1
ATOM 2383 N N . ILE A 1 304 ? -1.001 2.947 12.949 1.00 74.00 304 ILE A N 1
ATOM 2384 C CA . ILE A 1 304 ? -2.046 3.810 13.502 1.00 74.00 304 ILE A CA 1
ATOM 2385 C C . ILE A 1 304 ? -2.626 3.090 14.717 1.00 74.00 304 ILE A C 1
ATOM 2387 O O . ILE A 1 304 ? -3.238 2.032 14.578 1.00 74.00 304 ILE A O 1
ATOM 2391 N N . SER A 1 305 ? -2.454 3.664 15.909 1.00 80.44 305 SER A N 1
ATOM 2392 C CA . SER A 1 305 ? -3.130 3.138 17.091 1.00 80.44 305 SER A CA 1
ATOM 2393 C C . SER A 1 305 ? -4.613 3.466 16.983 1.00 80.44 305 SER A C 1
ATOM 2395 O O . SER A 1 305 ? -5.006 4.619 16.786 1.00 80.44 305 SER A O 1
ATOM 2397 N N . LYS A 1 306 ? -5.440 2.431 17.077 1.00 89.00 306 LYS A N 1
ATOM 2398 C CA . LYS A 1 306 ? -6.895 2.529 17.062 1.00 89.00 306 LYS A CA 1
ATOM 2399 C C . LYS A 1 306 ? -7.422 2.106 18.417 1.00 89.00 306 LYS A C 1
ATOM 2401 O O . LYS A 1 306 ? -7.133 0.994 18.869 1.00 89.00 306 LYS A O 1
ATOM 2406 N N . GLU A 1 307 ? -8.192 2.985 19.038 1.00 92.62 307 GLU A N 1
ATOM 2407 C CA . GLU A 1 307 ? -8.703 2.800 20.390 1.00 92.62 307 GLU A CA 1
ATOM 2408 C C . GLU A 1 307 ? -10.202 3.099 20.447 1.00 92.62 307 GLU A C 1
ATOM 2410 O O . GLU A 1 307 ? -10.672 4.063 19.847 1.00 92.62 307 GLU A O 1
ATOM 2415 N N . LEU A 1 308 ? -10.948 2.292 21.195 1.00 94.81 308 LEU A N 1
ATOM 2416 C CA . LEU A 1 308 ? -12.351 2.522 21.520 1.00 94.81 308 LEU A CA 1
ATOM 2417 C C . LEU A 1 308 ? -12.438 2.882 23.000 1.00 94.81 308 LEU A C 1
ATOM 2419 O O . LEU A 1 308 ? -11.988 2.119 23.852 1.00 94.81 308 LEU A O 1
ATOM 2423 N N . HIS A 1 309 ? -12.991 4.049 23.285 1.00 94.25 309 HIS A N 1
ATOM 2424 C CA . HIS A 1 309 ? -13.194 4.590 24.621 1.00 94.25 309 HIS A CA 1
ATOM 2425 C C . HIS A 1 309 ? -14.681 4.461 24.938 1.00 94.25 309 HIS A C 1
ATOM 2427 O O . HIS A 1 309 ? -15.507 4.988 24.201 1.00 94.25 309 HIS A O 1
ATOM 2433 N N . VAL A 1 310 ? -15.027 3.739 25.997 1.00 94.19 310 VAL A N 1
ATOM 2434 C CA . VAL A 1 310 ? -16.414 3.520 26.423 1.00 94.19 310 VAL A CA 1
ATOM 2435 C C . VAL A 1 310 ? -16.556 3.994 27.861 1.00 94.19 310 VAL A C 1
ATOM 2437 O O . VAL A 1 310 ? -15.850 3.509 28.746 1.00 94.19 310 VAL A O 1
ATOM 2440 N N . LEU A 1 311 ? -17.461 4.936 28.108 1.00 93.06 311 LEU A N 1
ATOM 2441 C CA . LEU A 1 311 ? -17.805 5.379 29.458 1.00 93.06 311 LEU A CA 1
ATOM 2442 C C . LEU A 1 311 ? -18.961 4.526 29.979 1.00 93.06 311 LEU A C 1
ATOM 2444 O O . LEU A 1 311 ? -20.057 4.567 29.423 1.00 93.06 311 LEU A O 1
ATOM 2448 N N . VAL A 1 312 ? -18.715 3.754 31.039 1.00 91.50 312 VAL A N 1
ATOM 2449 C CA . VAL A 1 312 ? -19.699 2.836 31.632 1.00 91.50 312 VAL A CA 1
ATOM 2450 C C . VAL A 1 312 ? -19.938 3.197 33.093 1.00 91.50 312 VAL A C 1
ATOM 2452 O O . VAL A 1 312 ? -18.991 3.305 33.866 1.00 91.50 312 VAL A O 1
ATOM 2455 N N . GLU A 1 313 ? -21.195 3.344 33.494 1.00 90.38 313 GLU A N 1
ATOM 2456 C CA . GLU A 1 313 ? -21.608 3.475 34.895 1.00 90.38 313 GLU A CA 1
ATOM 2457 C C . GLU A 1 313 ? -22.296 2.191 35.352 1.00 90.38 313 GLU A C 1
ATOM 2459 O O . GLU A 1 313 ? -23.110 1.632 34.621 1.00 90.38 313 GLU A O 1
ATOM 2464 N N . VAL A 1 314 ? -22.000 1.733 36.568 1.00 88.50 314 VAL A N 1
ATOM 2465 C CA . VAL A 1 314 ? -22.606 0.529 37.156 1.00 88.50 314 VAL A CA 1
ATOM 2466 C C . VAL A 1 314 ? -23.258 0.895 38.483 1.00 88.50 314 VAL A C 1
ATOM 2468 O O . VAL A 1 314 ? -22.590 1.432 39.360 1.00 88.50 314 VAL A O 1
ATOM 2471 N N . LYS A 1 315 ? -24.554 0.614 38.643 1.00 85.62 315 LYS A N 1
ATOM 2472 C CA . LYS A 1 315 ? -25.346 0.951 39.843 1.00 85.62 315 LYS A CA 1
ATOM 2473 C C . LYS A 1 315 ? -25.287 -0.107 40.946 1.00 85.62 315 LYS A C 1
ATOM 2475 O O . LYS A 1 315 ? -25.524 0.201 42.114 1.00 85.62 315 LYS A O 1
ATOM 2480 N N . ASP A 1 316 ? -24.886 -1.324 40.595 1.00 81.06 316 ASP A N 1
ATOM 2481 C CA . ASP A 1 316 ? -24.816 -2.464 41.508 1.00 81.06 316 ASP A CA 1
ATOM 2482 C C . ASP A 1 316 ? -23.389 -2.994 41.654 1.00 81.06 316 ASP A C 1
ATOM 2484 O O . ASP A 1 316 ? -22.489 -2.667 40.886 1.00 81.06 316 ASP A O 1
ATOM 2488 N N . GLN A 1 317 ? -23.170 -3.853 42.649 1.00 74.62 317 GLN A N 1
ATOM 2489 C CA . GLN A 1 317 ? -21.878 -4.504 42.891 1.00 74.62 317 GLN A CA 1
ATOM 2490 C C . GLN A 1 317 ? -21.635 -5.713 41.959 1.00 74.62 317 GLN A C 1
ATOM 2492 O O . GLN A 1 317 ? -20.917 -6.649 42.311 1.00 74.62 317 GLN A O 1
ATOM 2497 N N . SER A 1 318 ? -22.266 -5.736 40.781 1.00 77.12 318 SER A N 1
ATOM 2498 C CA . SER A 1 318 ? -22.089 -6.798 39.789 1.00 77.12 318 SER A CA 1
ATOM 2499 C C . SER A 1 318 ? -20.890 -6.507 38.879 1.00 77.12 318 SER A C 1
ATOM 2501 O O . SER A 1 318 ? -20.470 -5.363 38.722 1.00 77.12 318 SER A O 1
ATOM 2503 N N . GLN A 1 319 ? -20.308 -7.556 38.289 1.00 84.50 319 GLN A N 1
ATOM 2504 C CA . GLN A 1 319 ? -19.310 -7.420 37.223 1.00 84.50 319 GLN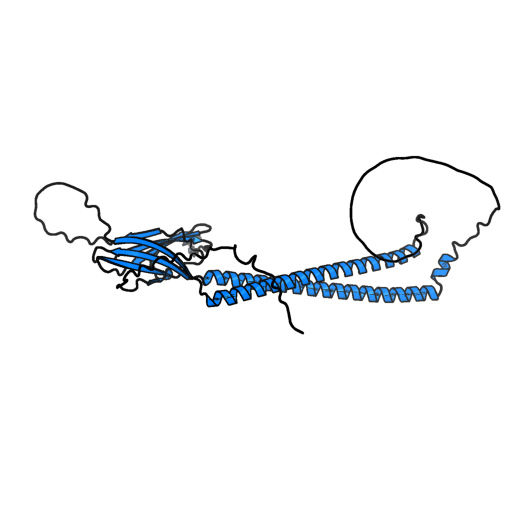 A CA 1
ATOM 2505 C C . GLN A 1 319 ? -20.034 -7.473 35.873 1.00 84.50 319 GLN A C 1
ATOM 2507 O O . GLN A 1 319 ? -20.391 -8.573 35.438 1.00 84.50 319 GLN A O 1
ATOM 2512 N N . PRO A 1 320 ? -20.300 -6.329 35.216 1.00 89.38 320 PRO A N 1
ATOM 2513 C CA . PRO A 1 320 ? -20.931 -6.346 33.910 1.00 89.38 320 PRO A CA 1
ATOM 2514 C C . PRO A 1 320 ? -19.999 -6.918 32.843 1.00 89.38 320 PRO A C 1
ATOM 2516 O O . PRO A 1 320 ? -18.772 -6.802 32.905 1.00 89.38 320 PRO A O 1
ATOM 2519 N N . GLU A 1 321 ? -20.610 -7.507 31.828 1.00 92.06 321 GLU A N 1
ATOM 2520 C CA . GLU A 1 321 ? -19.962 -7.941 30.602 1.00 92.06 321 GLU A CA 1
ATOM 2521 C C . GLU A 1 321 ? -20.228 -6.908 29.503 1.00 92.06 321 GLU A C 1
ATOM 2523 O O . GLU A 1 321 ? -21.376 -6.574 29.204 1.00 92.06 321 GLU A O 1
ATOM 2528 N N . LEU A 1 322 ? -19.154 -6.392 28.908 1.00 93.75 322 LEU A N 1
ATOM 2529 C CA . LEU A 1 322 ? -19.199 -5.494 27.762 1.00 93.75 322 LEU A CA 1
ATOM 2530 C C . LEU A 1 322 ? -19.043 -6.322 26.489 1.00 93.75 322 LEU A C 1
ATOM 2532 O O . LEU A 1 322 ? -18.055 -7.042 26.333 1.00 93.75 322 LEU A O 1
ATOM 2536 N N . ARG A 1 323 ? -19.992 -6.196 25.567 1.00 95.81 323 ARG A N 1
ATOM 2537 C CA . ARG A 1 323 ? -19.941 -6.787 24.232 1.00 95.81 323 ARG A CA 1
ATOM 2538 C C . ARG A 1 323 ? -19.676 -5.699 23.207 1.00 95.81 323 ARG A C 1
ATOM 2540 O O . ARG A 1 323 ? -20.324 -4.660 23.211 1.00 95.81 323 ARG A O 1
ATOM 2547 N N . ILE A 1 324 ? -18.738 -5.962 22.309 1.00 96.81 324 ILE A N 1
ATOM 2548 C CA . ILE A 1 324 ? -18.344 -5.047 21.243 1.00 96.81 324 ILE A CA 1
ATOM 2549 C C . ILE A 1 324 ? -18.448 -5.800 19.927 1.00 96.81 324 ILE A C 1
ATOM 2551 O O . ILE A 1 324 ? -17.837 -6.856 19.761 1.00 96.81 324 ILE A O 1
ATOM 2555 N N . THR A 1 325 ? -19.193 -5.238 18.985 1.00 97.44 325 THR A N 1
ATOM 2556 C CA . THR A 1 325 ? -19.317 -5.756 17.623 1.00 97.44 325 THR A CA 1
ATOM 2557 C C . THR A 1 325 ? -18.809 -4.710 16.642 1.00 97.44 325 THR A C 1
ATOM 2559 O O . THR A 1 325 ? -19.159 -3.540 16.764 1.00 97.44 325 THR A O 1
ATOM 2562 N N . TYR A 1 326 ? -17.963 -5.114 15.696 1.00 97.31 326 TYR A N 1
ATOM 2563 C CA . TYR A 1 326 ? -17.361 -4.220 14.705 1.00 97.31 326 TYR A CA 1
ATOM 2564 C C . TYR A 1 326 ? -17.105 -4.938 13.375 1.00 97.31 326 TYR A C 1
ATOM 2566 O O . TYR A 1 326 ? -16.952 -6.158 13.325 1.00 97.31 326 TYR A O 1
ATOM 2574 N N . SER A 1 327 ? -17.054 -4.173 12.287 1.00 96.56 327 SER A N 1
ATOM 2575 C CA . SER A 1 327 ? -16.752 -4.642 10.934 1.00 96.56 327 SER A CA 1
ATOM 2576 C C . SER A 1 327 ? -15.281 -4.408 10.597 1.00 96.56 327 SER A C 1
ATOM 2578 O O . SER A 1 327 ? -14.723 -3.348 10.877 1.00 96.56 327 SER A O 1
ATOM 2580 N N . VAL A 1 328 ? -14.656 -5.396 9.965 1.00 94.31 328 VAL A N 1
ATOM 2581 C CA . VAL A 1 328 ? -13.273 -5.367 9.484 1.00 94.31 328 VAL A CA 1
ATOM 2582 C C . VAL A 1 328 ? -13.288 -5.609 7.980 1.00 94.31 328 VAL A C 1
ATOM 2584 O O . VAL A 1 328 ? -13.766 -6.649 7.537 1.00 94.31 328 VAL A O 1
ATOM 2587 N N . GLY A 1 329 ? -12.793 -4.658 7.190 1.00 90.75 329 GLY A N 1
ATOM 2588 C CA . GLY A 1 329 ? -12.661 -4.796 5.735 1.00 90.75 329 GLY A CA 1
ATOM 2589 C C . GLY A 1 329 ? -11.395 -5.546 5.314 1.00 90.75 329 GLY A C 1
ATOM 2590 O O . GLY A 1 329 ? -10.551 -5.879 6.149 1.00 90.75 329 GLY A O 1
ATOM 2591 N N . ASN A 1 330 ? -11.235 -5.773 4.009 1.00 85.50 330 ASN A N 1
ATOM 2592 C CA . ASN A 1 330 ? -10.034 -6.373 3.403 1.00 85.50 330 ASN A CA 1
ATOM 2593 C C . ASN A 1 330 ? -9.614 -7.694 4.063 1.00 85.50 330 ASN A C 1
ATOM 2595 O O . ASN A 1 330 ? -8.427 -8.001 4.188 1.00 85.50 330 ASN A O 1
ATOM 2599 N N . VAL A 1 331 ? -10.594 -8.465 4.527 1.00 84.06 331 VAL A N 1
ATOM 2600 C CA . VAL A 1 331 ? -10.332 -9.764 5.136 1.00 84.06 331 VAL A CA 1
ATOM 2601 C C . VAL A 1 331 ? -10.128 -10.802 4.045 1.00 84.06 331 VAL A C 1
ATOM 2603 O O . VAL A 1 331 ? -10.842 -10.832 3.045 1.00 84.06 331 VAL A O 1
ATOM 2606 N N . SER A 1 332 ? -9.154 -11.675 4.258 1.00 82.44 332 SER A N 1
ATOM 2607 C CA . SER A 1 332 ? -9.013 -12.906 3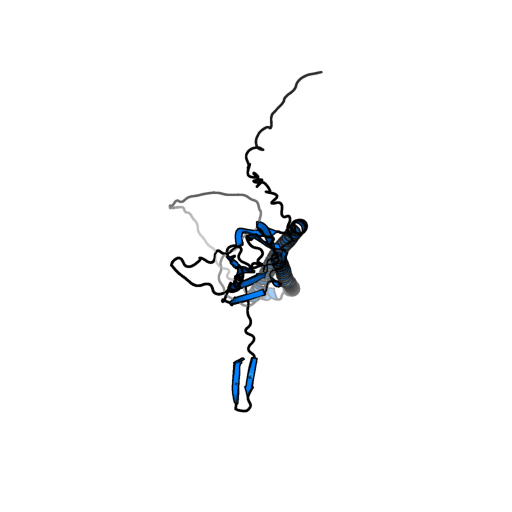.494 1.00 82.44 332 SER A CA 1
ATOM 2608 C C . SER A 1 332 ? -9.236 -14.072 4.438 1.00 82.44 332 SER A C 1
ATOM 2610 O O . SER A 1 332 ? -8.868 -14.026 5.613 1.00 82.44 332 SER A O 1
ATOM 2612 N N . TRP A 1 333 ? -9.887 -15.104 3.930 1.00 81.38 333 TRP A N 1
ATOM 2613 C CA . TRP A 1 333 ? -10.079 -16.347 4.647 1.00 81.38 333 TRP A CA 1
ATOM 2614 C C . TRP A 1 333 ? -9.714 -17.479 3.704 1.00 81.38 333 TRP A C 1
ATOM 2616 O O . TRP A 1 333 ? -10.111 -17.499 2.539 1.00 81.38 333 TRP A O 1
ATOM 2626 N N . SER A 1 334 ? -8.920 -18.408 4.212 1.00 77.75 334 SER A N 1
ATOM 2627 C CA . SER A 1 334 ? -8.674 -19.684 3.568 1.00 77.75 334 SER A CA 1
ATOM 2628 C C . SER A 1 334 ? -9.485 -20.723 4.330 1.00 77.75 334 SER A C 1
ATOM 2630 O O . SER A 1 334 ? -9.285 -20.880 5.538 1.00 77.75 334 SER A O 1
ATOM 2632 N N . PRO A 1 335 ? -10.428 -21.421 3.680 1.00 74.50 335 PRO A N 1
ATOM 2633 C CA . PRO A 1 335 ? -11.050 -22.551 4.336 1.00 74.50 335 PRO A CA 1
ATOM 2634 C C . PRO A 1 335 ? -9.970 -23.597 4.622 1.00 74.50 335 PRO A C 1
ATOM 2636 O O . PRO A 1 335 ? -9.210 -23.980 3.733 1.00 74.50 335 PRO A O 1
ATOM 2639 N N . CYS A 1 336 ? -9.893 -24.038 5.872 1.00 77.81 336 CYS A N 1
ATOM 2640 C CA . CYS A 1 336 ? -9.080 -25.179 6.260 1.00 77.81 336 CYS A CA 1
ATOM 2641 C C . CYS A 1 336 ? -10.011 -26.388 6.287 1.00 77.81 336 CYS A C 1
ATOM 2643 O O . CYS A 1 336 ? -10.716 -26.595 7.270 1.00 77.81 336 CYS A O 1
ATOM 2645 N N . TYR A 1 337 ? -10.085 -27.106 5.170 1.00 83.81 337 TYR A N 1
ATOM 2646 C CA . TYR A 1 337 ? -10.817 -28.364 5.086 1.00 83.81 337 TYR A CA 1
ATOM 2647 C C . TYR A 1 337 ? -9.862 -29.515 5.399 1.00 83.81 337 TYR A C 1
ATOM 2649 O O . TYR A 1 337 ? -8.810 -29.618 4.763 1.00 83.81 337 TYR A O 1
ATOM 2657 N N . ASP A 1 338 ? -10.234 -30.398 6.323 1.00 83.25 338 ASP A N 1
ATOM 2658 C CA . ASP A 1 338 ? -9.549 -31.679 6.508 1.00 83.25 338 ASP A CA 1
ATOM 2659 C C . ASP A 1 338 ? -10.307 -32.754 5.719 1.00 83.25 338 ASP A C 1
ATOM 2661 O O . ASP A 1 338 ? -11.398 -33.184 6.094 1.00 83.25 338 ASP A O 1
ATOM 2665 N N . ILE A 1 339 ? -9.761 -33.156 4.570 1.00 87.25 339 ILE A N 1
ATOM 2666 C CA . ILE A 1 339 ? -10.372 -34.192 3.735 1.00 87.25 339 ILE A CA 1
ATOM 2667 C C . ILE A 1 339 ? -9.818 -35.547 4.163 1.00 87.25 339 ILE A C 1
ATOM 2669 O O . ILE A 1 339 ? -8.655 -35.865 3.915 1.00 87.25 339 ILE A O 1
ATOM 2673 N N . ARG A 1 340 ? -10.676 -36.381 4.753 1.00 90.44 340 ARG A N 1
ATOM 2674 C CA . ARG A 1 340 ? -10.333 -37.750 5.144 1.00 90.44 340 ARG A CA 1
ATOM 2675 C C . ARG A 1 340 ? -10.930 -38.759 4.178 1.00 90.44 340 ARG A C 1
ATOM 2677 O O . ARG A 1 340 ? -12.135 -38.754 3.923 1.00 90.44 340 ARG A O 1
ATOM 2684 N N . LEU A 1 341 ? -10.072 -39.643 3.680 1.00 91.31 341 LEU A N 1
ATOM 2685 C CA . LEU A 1 341 ? -10.441 -40.825 2.906 1.00 91.31 341 LEU A CA 1
ATOM 2686 C C . LEU A 1 341 ? -10.493 -42.034 3.839 1.00 91.31 341 LEU A C 1
ATOM 2688 O O . LEU A 1 341 ? -9.539 -42.305 4.570 1.00 91.31 341 LEU A O 1
ATOM 2692 N N . PHE A 1 342 ? -11.606 -42.754 3.808 1.00 91.56 342 PHE A N 1
ATOM 2693 C CA . PHE A 1 342 ? -11.806 -43.984 4.561 1.00 91.56 342 PHE A CA 1
ATOM 2694 C C . PHE A 1 342 ? -11.587 -45.198 3.651 1.00 91.56 342 PHE A C 1
ATOM 2696 O O . PHE A 1 342 ? -11.711 -45.127 2.428 1.00 91.56 342 PHE A O 1
ATOM 2703 N N . SER A 1 343 ? -11.240 -46.335 4.252 1.00 90.12 343 SER A N 1
ATOM 2704 C CA . SER A 1 343 ? -10.945 -47.591 3.547 1.00 90.12 343 SER A CA 1
ATOM 2705 C C . SER A 1 343 ? -12.150 -48.210 2.832 1.00 90.12 343 SER A C 1
ATOM 2707 O O . SER A 1 343 ? -11.971 -49.088 1.994 1.00 90.12 343 SER A O 1
ATOM 2709 N N . ASP A 1 344 ? -13.363 -47.747 3.129 1.00 91.50 344 ASP A N 1
ATOM 2710 C CA . ASP A 1 344 ? -14.594 -48.091 2.413 1.00 91.50 344 ASP A CA 1
ATOM 2711 C C . ASP A 1 344 ? -14.779 -47.285 1.110 1.00 91.50 344 ASP A C 1
ATOM 2713 O O . ASP A 1 344 ? -15.778 -47.452 0.413 1.00 91.50 344 ASP A O 1
ATOM 2717 N N . GLY A 1 345 ? -13.823 -46.410 0.776 1.00 86.19 345 GLY A N 1
ATOM 2718 C CA . GLY A 1 345 ? -13.885 -45.522 -0.382 1.00 86.19 345 GLY A CA 1
ATOM 2719 C C . GLY A 1 345 ? -14.703 -44.252 -0.142 1.00 86.19 345 GLY A C 1
ATOM 2720 O O . GLY A 1 345 ? -14.852 -43.450 -1.064 1.00 86.19 345 GLY A O 1
ATOM 2721 N N . SER A 1 346 ? -15.222 -44.033 1.071 1.00 89.81 346 SER A N 1
ATOM 2722 C CA . SER A 1 346 ? -15.912 -42.792 1.408 1.00 89.81 346 SER A CA 1
ATOM 2723 C C . SER A 1 346 ? -14.921 -41.659 1.687 1.00 89.81 346 SER A C 1
ATOM 2725 O O . SER A 1 346 ? -13.846 -41.849 2.260 1.00 89.81 346 SER A O 1
ATOM 2727 N N . MET A 1 347 ? -15.291 -40.449 1.271 1.00 89.00 347 MET A N 1
ATOM 2728 C CA . MET A 1 347 ? -14.545 -39.219 1.529 1.00 89.00 347 MET A CA 1
ATOM 2729 C C . MET A 1 347 ? -15.395 -38.309 2.414 1.00 89.00 347 MET A C 1
ATOM 2731 O O . MET A 1 347 ? -16.562 -38.066 2.101 1.00 89.00 347 MET A O 1
ATOM 2735 N N . LYS A 1 348 ? -14.825 -37.793 3.507 1.00 88.31 348 LYS A N 1
ATOM 2736 C CA . LYS A 1 348 ? -15.474 -36.779 4.351 1.00 88.31 348 LYS A CA 1
ATOM 2737 C C . LYS A 1 348 ? -14.615 -35.530 4.425 1.00 88.31 348 LYS A C 1
ATOM 2739 O O . LYS A 1 348 ? -13.409 -35.619 4.625 1.00 88.31 348 LYS A O 1
ATOM 2744 N N . VAL A 1 349 ? -15.268 -34.385 4.283 1.00 84.75 349 VAL A N 1
ATOM 2745 C CA . VAL A 1 349 ? -14.693 -33.066 4.544 1.00 84.75 349 VAL A CA 1
ATOM 2746 C C . VAL A 1 349 ? -15.043 -32.712 5.988 1.00 84.75 349 VAL A C 1
ATOM 2748 O O . VAL A 1 349 ? -16.226 -32.735 6.335 1.00 84.75 349 VAL A O 1
ATOM 2751 N N . ILE A 1 350 ? -14.033 -32.470 6.822 1.00 70.25 350 ILE A N 1
ATOM 2752 C CA . ILE A 1 350 ? -14.155 -32.073 8.232 1.00 70.25 350 ILE A CA 1
ATOM 2753 C C . ILE A 1 350 ? -13.804 -30.596 8.372 1.00 70.25 350 ILE A C 1
ATOM 2755 O O . ILE A 1 350 ? -12.829 -30.158 7.712 1.00 70.25 350 ILE A O 1
#

Mean predicted aligned error: 20.36 Å

Nearest PDB structures (foldseek):
  6ly8-assembly1_G  TM=2.448E-01  e=7.021E+00  Thermus thermophilus HB8

InterPro domains:
  IPR011935 Conserved hypothetical protein CHP02231 [PTHR31005] (42-346)
  IPR025554 Domain of unknown function DUF4140 [PF13600] (52-175)

Foldseek 3Di:
DDDDDDDDDDPDDPPDDDPPPPPPPPPPPVQVQPDDAQEEEPVRFAWPDWDDDPFKIKTKTKDWDDDDAQGKHKHKYWDDALQWDQVFKDKDKAFPPPPPDPPDDDDDDDDDDDPDPPRQKDWPDKDKDWDFDPVVVVVLVVVLVVLVVVLVVLVVVLVVLVVLLVVLVVVLVVLVVVVVVVVVVLPDDDDDDDDDDDDDDDDDDDDDDDDDDDDDDDDDDDDDDDDDDDDDDPDDDPVVVNVVCPDPVNVVVVVVSVVVSVVSNVVSVVSNVVSVVVSVVSVVVSVVSVVVSVVSVVVRSNRTMMMMIIIMHGNDPTTMMMMIITMGGRDDDDDDWDWDADPVRDIDTD

Sequence (350 aa):
MPTVKSTGEEHSSKKIFASLAKQELFESQTLDINGPSNIFYSNDCTLISCHVFRDRAIVSRSLKLQCQQNKTSLVIIKSFPNSVDPDSFRVDVSTPLVANKPVGDTAVGSSSSGKEIYNQAFIHDVTFRKSTIADEQFERTKRREELLQAIRAERRHREALITRLTRVKKQKDLLEHFADSILRTGSSSNAPQLPAASASPSKQASTSQHRKKGDKEFTSSSASSKEDPNALTIKQNSVLSLLDMFQPQCVEAMSSFFRLYEDQASNLDDTKLEARNDLDLCELNIRDLEAKLCSLEAHFETRISKELHVLVEVKDQSQPELRITYSVGNVSWSPCYDIRLFSDGSMKVI